Protein AF-A0A973J5L5-F1 (afdb_monomer_lite)

Sequence (311 aa):
MDRRLPLGAVHRGRGRCSFLVWAPDVAKVELKILSPRSRLVRLQRGAGGYHCGVLDGIEPDALYVFRLDGLIERPDPASRCQPRGPGGPSQIVDSRFAWTDRDWSGLSLVDYILHEGPDHAVPFDEIAARLDGIQSPGATVLSICLDSPLPPSSAGLHFAVPLQRGGAPGLKRLVDACHRQGLVVLLSIPLFELGIEGDPFVSFGPYFTGPDRHINIDGPHSDEVRRYFVESVLRWFREFHIDTLDIGNIDALTDLSPKPLLEEMSRAVRREAERIARPLHLVAHSDRNDPRLIRRWEDGGIGLDALWNHD

Foldseek 3Di:
DQVVDFAAWADPDQQKIKHKAAFQPFPWKWKFWPPPDTDIGTFDQDPLRMTIDIDGNHDWFTWIWIQTNVPDTAERLQAAAAPPDLRHTGTHDHLDDDFPLPVQQEDDPVQADEDEFDDLQAALVNSLVCVVVVPVVVGQEYEDEQWDPDPVTCFSNLNWRDVSNVTPVSLLSNCSSCSVVNHAYEYEYQLQRHGPPRNRPPNRDPQADDPVGHGQCADPSNPVNLVSSLSSLVCCCVRRVHQEYENEADASDDHPPPQGSLLVNLVSQVVVCVVVVHHHAYEYEYPPPDCLQCDDVVVVRSNHPYYDDPD

Secondary structure (DSSP, 8-state):
-GGGSPSEEEE-STT-EEEEEE-TT-S-EEEEEEESS-EEEEPEE-GGGEEEEEESS--TT-EEEEEETTTEEE--TT-S--TT-TTS-EE----------TT-----GGG--EEEPP-TTS-HHHHHTTHHHHHTTT--EEEEE---SSSSP-TT-TT---GGGTHHHHHHHHHHHHHHTTPEEEEE--TT---SSS-SGGGTS--EETTTTEE-SSSTTHHHHHHHHHHHHHHHHHHH--SEEEEEE-TT----SSS-HHHHHHHHHHHHHHHHTS--EEEEE-TT--GGGTS-GGGT----SEEE---

pLDDT: mean 90.64, std 10.84, range [41.41, 98.62]

Structure (mmCIF, N/CA/C/O backbone):
data_AF-A0A973J5L5-F1
#
_entry.id   AF-A0A973J5L5-F1
#
loop_
_atom_site.group_PDB
_atom_site.id
_atom_site.type_symbol
_atom_site.label_atom_id
_atom_site.label_alt_id
_atom_site.label_comp_id
_atom_site.label_asym_id
_atom_site.label_entity_id
_atom_site.label_seq_id
_atom_site.pdbx_PDB_ins_code
_atom_site.Cartn_x
_atom_site.Cartn_y
_atom_site.Cartn_z
_atom_site.occupancy
_atom_site.B_iso_or_equiv
_atom_site.auth_seq_id
_atom_site.auth_comp_id
_atom_site.auth_asym_id
_atom_site.auth_atom_id
_atom_site.pdbx_PDB_model_num
ATOM 1 N N . MET A 1 1 ? -5.806 -10.026 -20.565 1.00 46.22 1 MET A N 1
ATOM 2 C CA . MET A 1 1 ? -5.368 -11.072 -19.613 1.00 46.22 1 MET A CA 1
ATOM 3 C C . MET A 1 1 ? -4.484 -10.484 -18.513 1.00 46.22 1 MET A C 1
ATOM 5 O O . MET A 1 1 ? -4.670 -10.855 -17.365 1.00 46.22 1 MET A O 1
ATOM 9 N N . ASP A 1 2 ? -3.628 -9.508 -18.839 1.00 56.50 2 ASP A N 1
ATOM 10 C CA . ASP A 1 2 ? -2.587 -8.989 -17.940 1.00 56.50 2 ASP A CA 1
ATOM 11 C C . ASP A 1 2 ? -3.062 -8.103 -16.769 1.00 56.50 2 ASP A C 1
ATOM 13 O O . ASP A 1 2 ? -2.667 -8.306 -15.627 1.00 56.50 2 ASP A O 1
ATOM 17 N N . ARG A 1 3 ? -4.028 -7.200 -17.003 1.00 61.78 3 ARG A N 1
ATOM 18 C CA . ARG A 1 3 ? -4.611 -6.319 -15.961 1.00 61.78 3 ARG A CA 1
ATOM 19 C C . ARG A 1 3 ? -5.300 -7.044 -14.789 1.00 61.78 3 ARG A C 1
ATOM 21 O O . ARG A 1 3 ? -5.711 -6.393 -13.841 1.00 61.78 3 ARG A O 1
ATOM 28 N N . ARG A 1 4 ? -5.472 -8.371 -14.852 1.00 75.69 4 ARG A N 1
ATOM 29 C CA . ARG A 1 4 ? -6.025 -9.172 -13.742 1.00 75.69 4 ARG A CA 1
ATOM 30 C C . ARG A 1 4 ? -4.950 -9.678 -12.779 1.00 75.69 4 ARG A C 1
ATOM 32 O O . ARG A 1 4 ? -5.298 -10.201 -11.721 1.00 75.69 4 ARG A O 1
ATOM 39 N N . LEU A 1 5 ? -3.672 -9.591 -13.147 1.00 84.88 5 LEU A N 1
ATOM 40 C CA . LEU A 1 5 ? -2.586 -9.935 -12.243 1.00 84.88 5 LEU A CA 1
ATOM 41 C C . LEU A 1 5 ? -2.307 -8.750 -11.297 1.00 84.88 5 LEU A C 1
ATOM 43 O O . LEU A 1 5 ? -2.339 -7.603 -11.743 1.00 84.88 5 LEU A O 1
ATOM 47 N N . PRO A 1 6 ? -2.064 -9.019 -10.003 1.00 91.25 6 PRO A N 1
ATOM 48 C CA . PRO A 1 6 ? -1.596 -8.024 -9.049 1.00 91.25 6 PRO A CA 1
ATOM 49 C C . PRO A 1 6 ? -0.164 -7.620 -9.390 1.00 91.25 6 PRO A C 1
ATOM 51 O O . PRO A 1 6 ? 0.599 -8.444 -9.903 1.00 91.25 6 PRO A O 1
ATOM 54 N N . LEU A 1 7 ? 0.197 -6.379 -9.074 1.00 95.12 7 LEU A N 1
ATOM 55 C CA . LEU A 1 7 ? 1.559 -5.888 -9.260 1.00 95.12 7 LEU A CA 1
ATOM 56 C C . LEU A 1 7 ? 2.588 -6.688 -8.442 1.00 95.12 7 LEU A C 1
ATOM 58 O O . LEU A 1 7 ? 2.324 -7.178 -7.331 1.00 95.12 7 LEU A O 1
ATOM 62 N N . GLY A 1 8 ? 3.775 -6.803 -9.032 1.00 95.31 8 GLY A N 1
ATOM 63 C CA . GLY A 1 8 ? 4.920 -7.505 -8.482 1.00 95.31 8 GLY A CA 1
ATOM 64 C C . GLY A 1 8 ? 4.775 -9.022 -8.505 1.00 95.31 8 GLY A C 1
ATOM 65 O O . GLY A 1 8 ? 4.052 -9.593 -9.328 1.00 95.31 8 GLY A O 1
ATOM 66 N N . ALA A 1 9 ? 5.477 -9.693 -7.594 1.00 95.62 9 ALA A N 1
ATOM 67 C CA . ALA A 1 9 ? 5.385 -11.144 -7.428 1.00 95.62 9 ALA A CA 1
ATOM 68 C C . ALA A 1 9 ? 4.314 -11.569 -6.406 1.00 95.62 9 ALA A C 1
ATOM 70 O O . ALA A 1 9 ? 4.331 -11.127 -5.255 1.00 95.62 9 ALA A O 1
ATOM 71 N N . VAL A 1 10 ? 3.424 -12.491 -6.795 1.00 94.06 10 VAL A N 1
ATOM 72 C CA . VAL A 1 10 ? 2.411 -13.107 -5.917 1.00 94.06 10 VAL A CA 1
ATOM 73 C C . VAL A 1 10 ? 2.468 -14.623 -5.995 1.00 94.06 10 VAL A C 1
ATOM 75 O O . VAL A 1 10 ? 2.163 -15.220 -7.031 1.00 94.06 10 VAL A O 1
ATOM 78 N N . HIS A 1 11 ? 2.799 -15.252 -4.868 1.00 93.75 11 HIS A N 1
ATOM 79 C CA . HIS A 1 11 ? 2.700 -16.696 -4.699 1.00 93.75 11 HIS A CA 1
ATOM 80 C C . HIS A 1 11 ? 1.224 -17.130 -4.667 1.00 93.75 11 HIS A C 1
ATOM 82 O O . HIS A 1 11 ? 0.413 -16.612 -3.903 1.00 93.75 11 HIS A O 1
ATOM 88 N N . ARG A 1 12 ? 0.860 -18.078 -5.534 1.00 89.19 12 ARG A N 1
ATOM 89 C CA . ARG A 1 12 ? -0.502 -18.605 -5.730 1.00 89.19 12 ARG A CA 1
ATOM 90 C C . ARG A 1 12 ? -0.711 -19.968 -5.060 1.00 89.19 12 ARG A C 1
ATOM 92 O O . ARG A 1 12 ? -1.774 -20.564 -5.220 1.00 89.19 12 ARG A O 1
ATOM 99 N N . GLY A 1 13 ? 0.285 -20.457 -4.322 1.00 87.19 13 GLY A N 1
ATOM 100 C CA . GLY A 1 13 ? 0.299 -21.800 -3.752 1.00 87.19 13 GLY A CA 1
ATOM 101 C C . GLY A 1 13 ? 0.877 -22.844 -4.708 1.00 87.19 13 GLY A C 1
ATOM 102 O O . GLY A 1 13 ? 0.910 -22.652 -5.923 1.00 87.19 13 GLY A O 1
ATOM 103 N N . ARG A 1 14 ? 1.307 -23.979 -4.138 1.00 87.81 14 ARG A N 1
ATOM 104 C CA . ARG A 1 14 ? 1.854 -25.140 -4.870 1.00 87.81 14 ARG A CA 1
ATOM 105 C C . ARG A 1 14 ? 3.024 -24.769 -5.803 1.00 87.81 14 ARG A C 1
ATOM 107 O O . ARG A 1 14 ? 3.080 -25.253 -6.930 1.00 87.81 14 ARG A O 1
ATOM 114 N N . GLY A 1 15 ? 3.900 -23.863 -5.361 1.00 88.44 15 GLY A N 1
ATOM 115 C CA . GLY A 1 15 ? 5.067 -23.417 -6.124 1.00 88.44 15 GLY A CA 1
ATOM 116 C C . GLY A 1 15 ? 4.746 -22.587 -7.367 1.00 88.44 15 GLY A C 1
ATOM 117 O O . GLY A 1 15 ? 5.622 -22.379 -8.204 1.00 88.44 15 GLY A O 1
ATOM 118 N N . ARG A 1 16 ? 3.499 -22.133 -7.541 1.00 94.00 16 ARG A N 1
ATOM 119 C CA . ARG A 1 16 ? 3.104 -21.263 -8.652 1.00 94.00 16 ARG A CA 1
ATOM 120 C C . ARG A 1 16 ? 3.182 -19.805 -8.222 1.00 94.00 16 ARG A C 1
ATOM 122 O O . ARG A 1 16 ? 2.567 -19.420 -7.231 1.00 94.00 16 ARG A O 1
ATOM 129 N N . CYS A 1 17 ? 3.866 -18.969 -8.994 1.00 95.50 17 CYS A N 1
ATOM 130 C CA . CYS A 1 17 ? 3.987 -17.537 -8.732 1.00 95.50 17 CYS A CA 1
ATOM 131 C C . CYS A 1 17 ? 3.665 -16.724 -9.991 1.00 95.50 17 CYS A C 1
ATOM 133 O O . CYS A 1 17 ? 4.116 -17.062 -11.087 1.00 95.50 17 CYS A O 1
ATOM 135 N N . SER A 1 18 ? 2.855 -15.675 -9.842 1.00 95.69 18 SER A N 1
ATOM 136 C CA . SER A 1 18 ? 2.589 -14.703 -10.907 1.00 95.69 18 SER A CA 1
ATOM 137 C C . SER A 1 18 ? 3.450 -13.465 -10.723 1.00 95.69 18 SER A C 1
ATOM 139 O O . SER A 1 18 ? 3.543 -12.968 -9.605 1.00 95.69 18 SER A O 1
ATOM 141 N N . PHE A 1 19 ? 3.986 -12.952 -11.822 1.00 96.69 19 PHE A N 1
ATOM 142 C CA . PHE A 1 19 ? 4.799 -11.747 -11.887 1.00 96.69 19 PHE A CA 1
ATOM 143 C C . PHE A 1 19 ? 4.141 -10.753 -12.833 1.00 96.69 19 PHE A C 1
ATOM 145 O O . PHE A 1 19 ? 3.738 -11.139 -13.936 1.00 96.69 19 PHE A O 1
ATOM 152 N N . LEU A 1 20 ? 4.060 -9.495 -12.413 1.00 96.94 20 LEU A N 1
ATOM 153 C CA . LEU A 1 20 ? 3.615 -8.384 -13.244 1.00 96.94 20 LEU A CA 1
ATOM 154 C C . LEU A 1 20 ? 4.457 -7.149 -12.935 1.00 96.94 20 LEU A C 1
ATOM 156 O O . LEU A 1 20 ? 4.459 -6.674 -11.802 1.00 96.94 20 LEU A O 1
ATOM 160 N N . VAL A 1 21 ? 5.122 -6.599 -13.945 1.00 97.00 21 VAL A N 1
ATOM 161 C CA . VAL A 1 21 ? 5.893 -5.361 -13.806 1.00 97.00 21 VAL A CA 1
ATOM 162 C C . VAL A 1 21 ? 5.609 -4.426 -14.969 1.00 97.00 21 VAL A C 1
ATOM 164 O O . VAL A 1 21 ? 5.515 -4.856 -16.120 1.00 97.00 21 VAL A O 1
ATOM 167 N N . TRP A 1 22 ? 5.418 -3.147 -14.664 1.00 96.81 22 TRP A N 1
ATOM 168 C CA . TRP A 1 22 ? 5.227 -2.122 -15.679 1.00 96.81 22 TRP A CA 1
ATOM 169 C C . TRP A 1 22 ? 6.583 -1.611 -16.146 1.00 96.81 22 TRP A C 1
ATOM 171 O O . TRP A 1 22 ? 7.351 -1.120 -15.324 1.00 96.81 22 TRP A O 1
ATOM 181 N N . ALA A 1 23 ? 6.883 -1.758 -17.435 1.00 96.50 23 ALA A N 1
ATOM 182 C CA . ALA A 1 23 ? 8.124 -1.277 -18.025 1.00 96.50 23 ALA A CA 1
ATOM 183 C C . ALA A 1 23 ? 7.908 -0.908 -19.507 1.00 96.50 23 ALA A C 1
ATOM 185 O O . ALA A 1 23 ? 8.257 -1.696 -20.397 1.00 96.50 23 ALA A O 1
ATOM 186 N N . PRO A 1 24 ? 7.245 0.231 -19.792 1.00 96.12 24 PRO A N 1
ATOM 187 C CA . PRO A 1 24 ? 6.686 0.521 -21.114 1.00 96.12 24 PRO A CA 1
ATOM 188 C C . PRO A 1 24 ? 7.747 0.654 -22.207 1.00 96.12 24 PRO A C 1
ATOM 190 O O . PRO A 1 24 ? 7.554 0.120 -23.308 1.00 96.12 24 PRO A O 1
ATOM 193 N N . ASP A 1 25 ? 8.868 1.289 -21.864 1.00 94.44 25 ASP A N 1
ATOM 194 C CA . ASP A 1 25 ? 9.973 1.599 -22.776 1.00 94.44 25 ASP A CA 1
ATOM 195 C C . ASP A 1 25 ? 11.010 0.470 -22.865 1.00 94.44 25 ASP A C 1
ATOM 197 O O . ASP A 1 25 ? 11.864 0.470 -23.748 1.00 94.44 25 ASP A O 1
ATOM 201 N N . VAL A 1 26 ? 10.906 -0.534 -21.988 1.00 95.56 26 VAL A N 1
ATOM 202 C CA . VAL A 1 26 ? 11.792 -1.701 -21.975 1.00 95.56 26 VAL A CA 1
ATOM 203 C C . VAL A 1 26 ? 11.293 -2.728 -22.989 1.00 95.56 26 VAL A C 1
ATOM 205 O O . VAL A 1 26 ? 10.164 -3.231 -22.906 1.00 95.56 26 VAL A O 1
ATOM 208 N N . ALA A 1 27 ? 12.146 -3.089 -23.947 1.00 94.75 27 ALA A N 1
ATOM 209 C CA . ALA A 1 27 ? 11.787 -4.032 -25.003 1.00 94.75 27 ALA A CA 1
ATOM 210 C C . ALA A 1 27 ? 11.697 -5.474 -24.479 1.00 94.75 27 ALA A C 1
ATOM 212 O O . ALA A 1 27 ? 10.859 -6.267 -24.932 1.00 94.75 27 ALA A O 1
ATOM 213 N N . LYS A 1 28 ? 12.551 -5.828 -23.515 1.00 96.56 28 LYS A N 1
ATOM 214 C CA . LYS A 1 28 ? 12.639 -7.163 -22.927 1.00 96.56 28 LYS A CA 1
ATOM 215 C C . LYS A 1 28 ? 12.847 -7.094 -21.416 1.00 96.56 28 LYS A C 1
ATOM 217 O O . LYS A 1 28 ? 13.897 -6.660 -20.954 1.00 96.56 28 LYS A O 1
ATOM 222 N N . VAL A 1 29 ? 11.906 -7.657 -20.661 1.00 98.19 29 VAL A N 1
ATOM 223 C CA . VAL A 1 29 ? 12.084 -7.930 -19.230 1.00 98.19 29 VAL A CA 1
ATOM 224 C C . VAL A 1 29 ? 12.330 -9.419 -19.008 1.00 98.19 29 VAL A C 1
ATOM 226 O O . VAL A 1 29 ? 11.578 -10.279 -19.475 1.00 98.19 29 VAL A O 1
ATOM 229 N N . GLU A 1 30 ? 13.395 -9.734 -18.282 1.00 98.25 30 GLU A N 1
ATOM 230 C CA . GLU A 1 30 ? 13.712 -11.079 -17.813 1.00 98.25 30 GLU A CA 1
ATOM 231 C C . GLU A 1 30 ? 13.609 -11.123 -16.286 1.00 98.25 30 GLU A C 1
ATOM 233 O O . GLU A 1 30 ? 14.098 -10.243 -15.587 1.00 98.25 30 GLU A O 1
ATOM 238 N N . LEU A 1 31 ? 12.988 -12.163 -15.749 1.00 97.81 31 LEU A N 1
ATOM 239 C CA . LEU A 1 31 ? 13.001 -12.484 -14.333 1.00 97.81 31 LEU A CA 1
ATOM 240 C C . LEU A 1 31 ? 14.228 -13.347 -14.033 1.00 97.81 31 LEU A C 1
ATOM 242 O O . LEU A 1 31 ? 14.337 -14.468 -14.540 1.00 97.81 31 LEU A O 1
ATOM 246 N N . LYS A 1 32 ? 15.136 -12.845 -13.197 1.00 97.81 32 LYS A N 1
ATOM 247 C CA . LYS A 1 32 ? 16.311 -13.580 -12.726 1.00 97.81 32 LYS A CA 1
ATOM 248 C C . LYS A 1 32 ? 16.072 -14.044 -11.295 1.00 97.81 32 LYS A C 1
ATOM 250 O O . LYS A 1 32 ? 16.209 -13.267 -10.355 1.00 97.81 32 LYS A O 1
ATOM 255 N N . ILE A 1 33 ? 15.741 -15.319 -11.135 1.00 97.50 33 ILE A N 1
ATOM 256 C CA . ILE A 1 33 ? 15.745 -15.998 -9.839 1.00 97.50 33 ILE A CA 1
ATOM 257 C C . ILE A 1 33 ? 17.204 -16.240 -9.444 1.00 97.50 33 ILE A C 1
ATOM 259 O O . ILE A 1 33 ? 17.986 -16.779 -10.232 1.00 97.50 33 ILE A O 1
ATOM 263 N N . LEU A 1 34 ? 17.575 -15.820 -8.240 1.00 96.56 34 LEU A N 1
ATOM 264 C CA . LEU A 1 34 ? 18.921 -15.922 -7.676 1.00 96.56 34 LEU A CA 1
ATOM 265 C C . LEU A 1 34 ? 19.053 -17.142 -6.760 1.00 96.56 34 LEU A C 1
ATOM 267 O O . LEU A 1 34 ? 20.070 -17.830 -6.793 1.00 96.56 34 LEU A O 1
ATOM 271 N N . SER A 1 35 ? 18.018 -17.426 -5.969 1.00 94.19 35 SER A N 1
ATOM 272 C CA . SER A 1 35 ? 17.953 -18.550 -5.030 1.00 94.19 35 SER A CA 1
ATOM 273 C C . SER A 1 35 ? 16.547 -19.171 -5.031 1.00 94.19 35 SER A C 1
ATOM 275 O O . SER A 1 35 ? 15.588 -18.482 -5.376 1.00 94.19 35 SER A O 1
ATOM 277 N N . PRO A 1 36 ? 16.392 -20.459 -4.664 1.00 88.25 36 PRO A N 1
ATOM 278 C CA . PRO A 1 36 ? 17.443 -21.423 -4.308 1.00 88.25 36 PRO A CA 1
ATOM 279 C C . PRO A 1 36 ? 18.201 -21.988 -5.521 1.00 88.25 36 PRO A C 1
ATOM 281 O O . PRO A 1 36 ? 19.273 -22.564 -5.366 1.00 88.25 36 PRO A O 1
ATOM 284 N N . ARG A 1 37 ? 17.665 -21.825 -6.736 1.00 89.50 37 ARG A N 1
ATOM 285 C CA . ARG A 1 37 ? 18.321 -22.216 -7.990 1.00 89.50 37 ARG A CA 1
ATOM 286 C C . ARG A 1 37 ? 18.278 -21.054 -8.961 1.00 89.50 37 ARG A C 1
ATOM 288 O O . ARG A 1 37 ? 17.208 -20.490 -9.185 1.00 89.50 37 ARG A O 1
ATOM 295 N N . SER A 1 38 ? 19.424 -20.728 -9.552 1.00 93.75 38 SER A N 1
ATOM 296 C CA . SER A 1 38 ? 19.465 -19.659 -10.538 1.00 93.75 38 SER A CA 1
ATOM 297 C C . SER A 1 38 ? 18.647 -20.040 -11.768 1.00 93.75 38 SER A C 1
ATOM 299 O O . SER A 1 38 ? 18.801 -21.131 -12.322 1.00 93.75 38 SER A O 1
ATOM 301 N N . ARG A 1 39 ? 17.749 -19.146 -12.176 1.00 95.00 39 ARG A N 1
ATOM 302 C CA . ARG A 1 39 ? 16.890 -19.327 -13.345 1.00 95.00 39 ARG A CA 1
ATOM 303 C C . ARG A 1 39 ? 16.627 -17.969 -13.967 1.00 95.00 39 ARG A C 1
ATOM 305 O O . ARG A 1 39 ? 16.220 -17.046 -13.271 1.00 95.00 39 ARG A O 1
ATOM 312 N N . LEU A 1 40 ? 16.820 -17.864 -15.274 1.00 96.88 40 LEU A N 1
ATOM 313 C CA . LEU A 1 40 ? 16.466 -16.675 -16.040 1.00 96.88 40 LEU A CA 1
ATOM 314 C C . LEU A 1 40 ? 15.263 -17.004 -16.919 1.00 96.88 40 LEU A C 1
ATOM 316 O O . LEU A 1 40 ? 15.295 -17.979 -17.671 1.00 96.88 40 LEU A O 1
ATOM 320 N N . VAL A 1 41 ? 14.194 -16.221 -16.809 1.00 96.94 41 VAL A N 1
ATOM 321 C CA . VAL A 1 41 ? 12.970 -16.426 -17.588 1.00 96.94 41 VAL A CA 1
ATOM 322 C C . VAL A 1 41 ? 12.549 -15.122 -18.232 1.00 96.94 41 VAL A C 1
ATOM 324 O O . VAL A 1 41 ? 12.360 -14.125 -17.549 1.00 96.94 41 VAL A O 1
ATOM 327 N N . ARG A 1 42 ? 12.360 -15.121 -19.549 1.00 97.75 42 ARG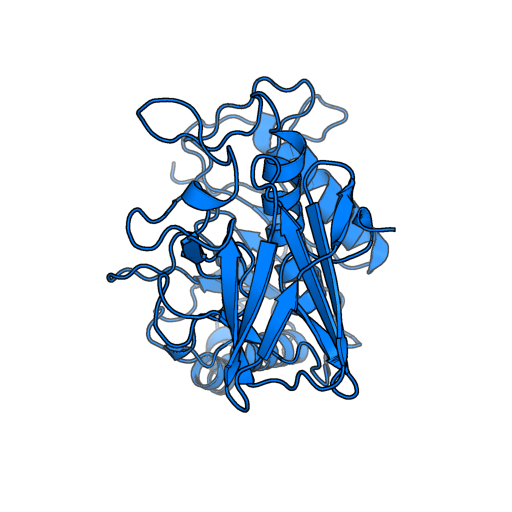 A N 1
ATOM 328 C CA . ARG A 1 42 ? 11.800 -13.964 -20.245 1.00 97.75 42 ARG A CA 1
ATOM 329 C C . ARG A 1 42 ? 10.308 -13.842 -19.934 1.00 97.75 42 ARG A C 1
ATOM 331 O O . ARG A 1 42 ? 9.573 -14.812 -20.103 1.00 97.75 42 ARG A O 1
ATOM 338 N N . LEU A 1 43 ? 9.876 -12.657 -19.516 1.00 97.69 43 LEU A N 1
ATOM 339 C CA . LEU A 1 43 ? 8.462 -12.349 -19.339 1.00 97.69 43 LEU A CA 1
ATOM 340 C C . LEU A 1 43 ? 7.811 -12.025 -20.687 1.00 97.69 43 LEU A C 1
ATOM 342 O O . LEU A 1 43 ? 8.459 -11.553 -21.627 1.00 97.69 43 LEU A O 1
ATOM 346 N N . GLN A 1 44 ? 6.515 -12.293 -20.784 1.00 97.00 44 GLN A N 1
ATOM 347 C CA . GLN A 1 44 ? 5.714 -11.921 -21.936 1.00 97.00 44 GLN A CA 1
ATOM 348 C C . GLN A 1 44 ? 5.352 -10.440 -21.837 1.00 97.00 44 GLN A C 1
ATOM 350 O O . GLN A 1 44 ? 4.781 -10.008 -20.840 1.00 97.00 44 GLN A O 1
ATOM 355 N N . ARG A 1 45 ? 5.632 -9.668 -22.890 1.00 95.69 45 ARG A N 1
ATOM 356 C CA . ARG A 1 45 ? 5.137 -8.293 -23.000 1.00 95.69 45 ARG A CA 1
ATOM 357 C C . ARG A 1 45 ? 3.625 -8.322 -23.228 1.00 95.69 45 ARG A C 1
ATOM 359 O O . ARG A 1 45 ? 3.153 -8.944 -24.181 1.00 95.69 45 ARG A O 1
ATOM 366 N N . GLY A 1 46 ? 2.883 -7.684 -22.340 1.00 89.94 46 GLY A N 1
ATOM 367 C CA . GLY A 1 46 ? 1.441 -7.522 -22.407 1.00 89.94 46 GLY A CA 1
ATOM 368 C C . GLY A 1 46 ? 1.015 -6.136 -22.881 1.00 89.94 46 GLY A C 1
ATOM 369 O O . GLY A 1 46 ? 1.765 -5.398 -23.521 1.00 89.94 46 GLY A O 1
ATOM 370 N N . ALA A 1 47 ? -0.240 -5.796 -22.594 1.00 89.06 47 ALA A N 1
ATOM 371 C CA . ALA A 1 47 ? -0.827 -4.512 -22.966 1.00 89.06 47 ALA A CA 1
ATOM 372 C C . ALA A 1 47 ? -0.319 -3.377 -22.060 1.00 89.06 47 ALA A C 1
ATOM 374 O O . ALA A 1 47 ? 0.045 -3.615 -20.911 1.00 89.06 47 ALA A O 1
ATOM 375 N N . GLY A 1 48 ? -0.326 -2.139 -22.564 1.00 89.81 48 GLY A N 1
ATOM 376 C CA . GLY A 1 48 ? -0.029 -0.946 -21.757 1.00 89.81 48 GLY A CA 1
ATOM 377 C C . GLY A 1 48 ? 1.409 -0.852 -21.230 1.00 89.81 48 GLY A C 1
ATOM 378 O O . GLY A 1 48 ? 1.663 -0.091 -20.306 1.00 89.81 48 GLY A O 1
ATOM 379 N N . GLY A 1 49 ? 2.347 -1.628 -21.786 1.00 94.25 49 GLY A N 1
ATOM 380 C CA . GLY A 1 49 ? 3.745 -1.625 -21.342 1.00 94.25 49 GLY A CA 1
ATOM 381 C C . GLY A 1 49 ? 4.059 -2.580 -20.188 1.00 94.25 49 GLY A C 1
ATOM 382 O O . GLY A 1 49 ? 5.166 -2.551 -19.656 1.00 94.25 49 GLY A O 1
ATOM 383 N N . TYR A 1 50 ? 3.116 -3.439 -19.800 1.00 97.00 50 TYR A N 1
ATOM 384 C CA . TYR A 1 50 ? 3.371 -4.478 -18.807 1.00 97.00 50 TYR A CA 1
ATOM 385 C C . TYR A 1 50 ? 4.176 -5.647 -19.368 1.00 97.00 50 TYR A C 1
ATOM 387 O O . TYR A 1 50 ? 4.089 -5.982 -20.549 1.00 97.00 50 TYR A O 1
ATOM 395 N N . HIS A 1 51 ? 4.925 -6.300 -18.485 1.00 97.62 51 HIS A N 1
ATOM 396 C CA . HIS A 1 51 ? 5.559 -7.589 -18.718 1.00 97.62 51 HIS A CA 1
ATOM 397 C C . HIS A 1 51 ? 5.131 -8.553 -17.617 1.00 97.62 51 HIS A C 1
ATOM 399 O O . HIS A 1 51 ? 5.177 -8.213 -16.432 1.00 97.62 51 HIS A O 1
ATOM 405 N N . CYS A 1 52 ? 4.716 -9.757 -17.999 1.00 96.88 52 CYS A N 1
ATOM 406 C CA . CYS A 1 52 ? 4.133 -10.717 -17.074 1.00 96.88 52 CYS A CA 1
ATOM 407 C C . CYS A 1 52 ? 4.564 -12.159 -17.315 1.00 96.88 52 CYS A C 1
ATOM 409 O O . CYS A 1 52 ? 5.075 -12.539 -18.371 1.00 96.88 52 CYS A O 1
ATOM 411 N N . GLY A 1 53 ? 4.334 -12.991 -16.307 1.00 95.06 53 GLY A N 1
ATOM 412 C CA . GLY A 1 53 ? 4.536 -14.426 -16.406 1.00 95.06 53 GLY A CA 1
ATOM 413 C C . GLY A 1 53 ? 3.962 -15.154 -15.204 1.00 95.06 53 GLY A C 1
ATOM 414 O O . GLY A 1 53 ? 3.918 -14.622 -14.098 1.00 95.06 53 GLY A O 1
ATOM 415 N N . VAL A 1 54 ? 3.532 -16.393 -15.420 1.00 95.50 54 VAL A N 1
ATOM 416 C CA . VAL A 1 54 ? 3.190 -17.323 -14.342 1.00 95.50 54 VAL A CA 1
ATOM 417 C C . VAL A 1 54 ? 4.174 -18.474 -14.414 1.00 95.50 54 VAL A C 1
ATOM 419 O O . VAL A 1 54 ? 4.288 -19.124 -15.451 1.00 95.50 54 VAL A O 1
ATOM 422 N N . LEU A 1 55 ? 4.907 -18.694 -13.329 1.00 94.50 55 LEU A N 1
ATOM 423 C CA . LEU A 1 55 ? 5.965 -19.692 -13.256 1.00 94.50 55 LEU A CA 1
ATOM 424 C C . LEU A 1 55 ? 5.653 -20.707 -12.171 1.00 94.50 55 LEU A C 1
ATOM 426 O O . LEU A 1 55 ? 5.230 -20.341 -11.077 1.00 94.50 55 LEU A O 1
ATOM 430 N N . ASP A 1 56 ? 5.915 -21.970 -12.481 1.00 94.69 56 ASP A N 1
ATOM 431 C CA . ASP A 1 56 ? 5.901 -23.061 -11.516 1.00 94.69 56 ASP A CA 1
ATOM 432 C C . ASP A 1 56 ? 7.317 -23.299 -10.948 1.00 94.69 56 ASP A C 1
ATOM 434 O O . ASP A 1 56 ? 8.330 -22.945 -11.575 1.00 94.69 56 ASP A O 1
ATOM 438 N N . GLY A 1 57 ? 7.376 -23.917 -9.766 1.00 92.56 57 GLY A N 1
ATOM 439 C CA . GLY A 1 57 ? 8.606 -24.200 -9.022 1.00 92.56 57 GLY A CA 1
ATOM 440 C C . GLY A 1 57 ? 9.228 -22.977 -8.340 1.00 92.56 57 GLY A C 1
ATOM 441 O O . GLY A 1 57 ? 10.435 -22.970 -8.104 1.00 92.56 57 GLY A O 1
ATOM 442 N N . ILE A 1 58 ? 8.435 -21.935 -8.080 1.00 94.44 58 ILE A N 1
ATOM 443 C CA . ILE A 1 58 ? 8.837 -20.740 -7.336 1.00 94.44 58 ILE A CA 1
ATOM 444 C C . ILE A 1 58 ? 8.200 -20.797 -5.950 1.00 94.44 58 ILE A C 1
ATOM 446 O O . ILE A 1 58 ? 7.007 -20.532 -5.791 1.00 94.44 58 ILE A O 1
ATOM 450 N N . GLU A 1 59 ? 9.013 -21.142 -4.961 1.00 94.06 59 GLU A N 1
ATOM 451 C CA . GLU A 1 59 ? 8.604 -21.209 -3.560 1.00 94.06 59 GLU A CA 1
ATOM 452 C C . GLU A 1 59 ? 8.824 -19.866 -2.844 1.00 94.06 59 GLU A C 1
ATOM 454 O O . GLU A 1 59 ? 9.625 -19.041 -3.308 1.00 94.06 59 GLU A O 1
ATOM 459 N N . PRO A 1 60 ? 8.140 -19.634 -1.707 1.00 94.25 60 PRO A N 1
ATOM 460 C CA . PRO A 1 60 ? 8.516 -18.585 -0.766 1.00 94.25 60 PRO A CA 1
ATOM 461 C C . PRO A 1 60 ? 10.018 -18.615 -0.446 1.00 94.25 60 PRO A C 1
ATOM 463 O O . PRO A 1 60 ? 10.670 -19.652 -0.557 1.00 94.25 60 PRO A O 1
ATOM 466 N N . ASP A 1 61 ? 10.570 -17.458 -0.091 1.00 94.50 61 ASP A N 1
ATOM 467 C CA . ASP A 1 61 ? 12.000 -17.219 0.164 1.00 94.50 61 ASP A CA 1
ATOM 468 C C . ASP A 1 61 ? 12.926 -17.229 -1.058 1.00 94.50 61 ASP A C 1
ATOM 470 O O . ASP A 1 61 ? 14.103 -16.868 -0.949 1.00 94.50 61 ASP A O 1
ATOM 474 N N . ALA A 1 62 ? 12.411 -17.549 -2.248 1.00 96.75 62 ALA A N 1
ATOM 475 C CA . ALA A 1 62 ? 13.159 -17.344 -3.480 1.00 96.75 62 ALA A CA 1
ATOM 476 C C . ALA A 1 62 ? 13.494 -15.854 -3.670 1.00 96.75 62 ALA A C 1
ATOM 478 O O . ALA A 1 62 ? 12.621 -14.987 -3.574 1.00 96.75 62 ALA A O 1
ATOM 479 N N . LEU A 1 63 ? 14.762 -15.560 -3.961 1.00 97.81 63 LEU A N 1
ATOM 480 C CA . LEU A 1 63 ? 15.228 -14.207 -4.262 1.00 97.81 63 LEU A CA 1
ATOM 481 C C . LEU A 1 63 ? 15.223 -13.973 -5.765 1.00 97.81 63 LEU A C 1
ATOM 483 O O . LEU A 1 63 ? 15.626 -14.853 -6.530 1.00 97.81 63 LEU A O 1
ATOM 487 N N . TYR A 1 64 ? 14.831 -12.779 -6.194 1.00 98.00 64 TYR A N 1
ATOM 488 C CA . TYR A 1 64 ? 14.802 -12.420 -7.602 1.00 98.00 64 TYR A CA 1
ATOM 489 C C . TYR A 1 64 ? 15.069 -10.936 -7.855 1.00 98.00 64 TYR A C 1
ATOM 491 O O . TYR A 1 64 ? 14.936 -10.088 -6.975 1.00 98.00 64 TYR A O 1
ATOM 499 N N . VAL A 1 65 ? 15.439 -10.646 -9.098 1.00 97.25 65 VAL A N 1
ATOM 500 C CA . VAL A 1 65 ? 15.506 -9.298 -9.672 1.00 97.25 65 VAL A CA 1
ATOM 501 C C . VAL A 1 65 ? 14.899 -9.317 -11.072 1.00 97.25 65 VAL A C 1
ATOM 503 O O . VAL A 1 65 ? 14.887 -10.359 -11.740 1.00 97.25 65 VAL A O 1
ATOM 506 N N . PHE A 1 66 ? 14.418 -8.168 -11.538 1.00 97.56 66 PHE A N 1
ATOM 507 C CA . PHE A 1 66 ? 14.131 -7.968 -12.953 1.00 97.56 66 PHE A CA 1
ATOM 508 C C . PHE A 1 66 ? 15.394 -7.511 -13.671 1.00 97.56 66 PHE A C 1
ATOM 510 O O . PHE A 1 66 ? 16.134 -6.664 -13.177 1.00 97.56 66 PHE A O 1
ATOM 517 N N . ARG A 1 67 ? 15.626 -8.068 -14.856 1.00 97.25 67 ARG A N 1
ATOM 518 C CA . ARG A 1 67 ? 16.692 -7.682 -15.771 1.00 97.25 67 ARG A CA 1
ATOM 519 C C . ARG A 1 67 ? 16.074 -7.041 -17.008 1.00 97.25 67 ARG A C 1
ATOM 521 O O . ARG A 1 67 ? 15.356 -7.697 -17.763 1.00 97.25 67 ARG A O 1
ATOM 528 N N . LEU A 1 68 ? 16.358 -5.760 -17.199 1.00 96.88 68 LEU A N 1
ATOM 529 C CA . LEU A 1 68 ? 15.797 -4.903 -18.239 1.00 96.88 68 LEU A CA 1
ATOM 530 C C . LEU A 1 68 ? 16.770 -4.838 -19.416 1.00 96.88 68 LEU A C 1
ATOM 532 O O . LEU A 1 68 ? 17.956 -4.551 -19.234 1.00 96.88 68 LEU A O 1
ATOM 536 N N . ASP A 1 69 ? 16.288 -5.216 -20.599 1.00 96.50 69 ASP A N 1
ATOM 537 C CA . ASP A 1 69 ? 17.023 -5.298 -21.869 1.00 96.50 69 ASP A CA 1
ATOM 538 C C . ASP A 1 69 ? 18.349 -6.074 -21.808 1.00 96.50 69 ASP A C 1
ATOM 540 O O . ASP A 1 69 ? 19.217 -5.962 -22.668 1.00 96.50 69 ASP A O 1
ATOM 544 N N . GLY A 1 70 ? 18.498 -6.943 -20.806 1.00 94.38 70 GLY A N 1
ATOM 545 C CA . GLY A 1 70 ? 19.729 -7.690 -20.566 1.00 94.38 70 GLY A CA 1
ATOM 546 C C . GLY A 1 70 ? 20.862 -6.870 -19.931 1.00 94.38 70 GLY A C 1
ATOM 547 O O . GLY A 1 70 ? 21.951 -7.411 -19.743 1.00 94.38 70 GLY A O 1
ATOM 548 N N . LEU A 1 71 ? 20.631 -5.607 -19.578 1.00 92.75 71 LEU A N 1
ATOM 549 C CA . LEU A 1 71 ? 21.679 -4.680 -19.142 1.00 92.75 71 LEU A CA 1
ATOM 550 C C . LEU A 1 71 ? 21.554 -4.306 -17.667 1.00 92.75 71 LEU A C 1
ATOM 552 O O . LEU A 1 71 ? 22.549 -4.294 -16.948 1.00 92.75 71 LEU A O 1
ATOM 556 N N . ILE A 1 72 ? 20.335 -4.017 -17.215 1.00 93.38 72 ILE A N 1
ATOM 557 C CA . ILE A 1 72 ? 20.094 -3.397 -15.911 1.00 93.38 72 ILE A CA 1
ATOM 558 C C . ILE A 1 72 ? 19.343 -4.382 -15.018 1.00 93.38 72 ILE A C 1
ATOM 560 O O . ILE A 1 72 ? 18.254 -4.818 -15.374 1.00 93.38 72 ILE A O 1
ATOM 564 N N . GLU A 1 73 ? 19.906 -4.724 -13.857 1.00 94.56 73 GLU A N 1
ATOM 565 C CA . GLU A 1 73 ? 19.221 -5.514 -12.825 1.00 94.56 73 GLU A CA 1
ATOM 566 C C . GLU A 1 73 ? 18.667 -4.593 -11.734 1.00 94.56 73 GLU A C 1
ATOM 568 O O . GLU A 1 73 ? 19.380 -3.724 -11.222 1.00 94.56 73 GLU A O 1
ATOM 573 N N . ARG A 1 74 ? 17.387 -4.766 -11.393 1.00 93.56 74 ARG A N 1
ATOM 574 C CA . ARG A 1 74 ? 16.691 -3.986 -10.362 1.00 93.56 74 ARG A CA 1
ATOM 575 C C . ARG A 1 74 ? 15.762 -4.859 -9.522 1.00 93.56 74 ARG A C 1
ATOM 577 O O . ARG A 1 74 ? 15.227 -5.845 -10.044 1.00 93.56 74 ARG A O 1
ATOM 584 N N . PRO A 1 75 ? 15.541 -4.495 -8.248 1.00 93.81 75 PRO A N 1
ATOM 585 C CA . PRO A 1 75 ? 14.451 -5.070 -7.481 1.00 93.81 75 PRO A CA 1
ATOM 586 C C . PRO A 1 75 ? 13.095 -4.814 -8.138 1.00 93.81 75 PRO A C 1
ATOM 588 O O . PRO A 1 75 ? 12.940 -3.917 -8.965 1.00 93.81 75 PRO A O 1
ATOM 591 N N . ASP A 1 76 ? 12.106 -5.602 -7.733 1.00 94.75 76 ASP A N 1
ATOM 592 C CA . ASP A 1 76 ? 10.711 -5.341 -8.058 1.00 94.75 76 ASP A CA 1
ATOM 593 C C . ASP A 1 76 ? 10.262 -4.010 -7.429 1.00 94.75 76 ASP A C 1
ATOM 595 O O . ASP A 1 76 ? 10.363 -3.866 -6.205 1.00 94.75 76 ASP A O 1
ATOM 599 N N . PRO A 1 77 ? 9.744 -3.047 -8.217 1.00 92.50 77 PRO A N 1
ATOM 600 C CA . PRO A 1 77 ? 9.164 -1.828 -7.663 1.00 92.50 77 PRO A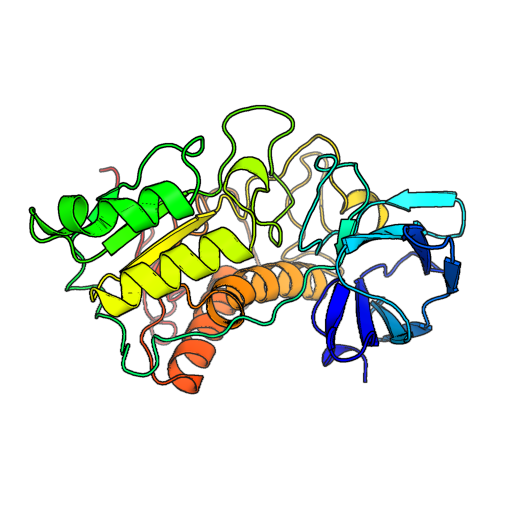 CA 1
ATOM 601 C C . PRO A 1 77 ? 7.980 -2.122 -6.735 1.00 92.50 77 PRO A C 1
ATOM 603 O O . PRO A 1 77 ? 7.796 -1.424 -5.749 1.00 92.50 77 PRO A O 1
ATOM 606 N N . ALA A 1 78 ? 7.227 -3.198 -6.980 1.00 93.94 78 ALA A N 1
ATOM 607 C CA . ALA A 1 78 ? 6.137 -3.666 -6.125 1.00 93.94 78 ALA A CA 1
ATOM 608 C C . ALA A 1 78 ? 6.576 -4.807 -5.180 1.00 93.94 78 ALA A C 1
ATOM 610 O O . ALA A 1 78 ? 5.787 -5.700 -4.842 1.00 93.94 78 ALA A O 1
ATOM 611 N N . SER A 1 79 ? 7.846 -4.803 -4.753 1.00 93.38 79 SER A N 1
ATOM 612 C CA . SER A 1 79 ? 8.400 -5.851 -3.894 1.00 93.38 79 SER A CA 1
ATOM 613 C C . SER A 1 79 ? 7.660 -5.965 -2.561 1.00 93.38 79 SER A C 1
ATOM 615 O O . SER A 1 79 ? 7.536 -5.006 -1.801 1.00 93.38 79 SER A O 1
ATOM 617 N N . ARG A 1 80 ? 7.244 -7.191 -2.225 1.00 92.06 80 ARG A N 1
ATOM 618 C CA . ARG A 1 80 ? 6.609 -7.518 -0.938 1.00 92.06 80 ARG A CA 1
ATOM 619 C C . ARG A 1 80 ? 7.608 -7.673 0.209 1.00 92.06 80 ARG A C 1
ATOM 621 O O . ARG A 1 80 ? 7.197 -7.674 1.368 1.00 92.06 80 ARG A O 1
ATOM 628 N N . CYS A 1 81 ? 8.894 -7.847 -0.100 1.00 91.88 81 CYS A N 1
ATOM 629 C CA . CYS A 1 81 ? 9.954 -8.013 0.889 1.00 91.88 81 CYS A CA 1
ATOM 630 C C . CYS A 1 81 ? 11.339 -7.747 0.282 1.00 91.88 81 CYS A C 1
ATOM 632 O O . CYS A 1 81 ? 11.663 -8.246 -0.798 1.00 91.88 81 CYS A O 1
ATOM 634 N N . GLN A 1 82 ? 12.155 -6.981 1.009 1.00 90.38 82 GLN A N 1
ATOM 635 C CA . GLN A 1 82 ? 13.523 -6.616 0.639 1.00 90.38 82 GLN A CA 1
ATOM 636 C C . GLN A 1 82 ? 14.517 -7.041 1.728 1.00 90.38 82 GLN A C 1
ATOM 638 O O . GLN A 1 82 ? 14.915 -6.224 2.561 1.00 90.38 82 GLN A O 1
ATOM 643 N N . PRO A 1 83 ? 14.940 -8.317 1.758 1.00 90.56 83 PRO A N 1
ATOM 644 C CA . PRO A 1 83 ? 15.779 -8.837 2.837 1.00 90.56 83 PRO A CA 1
ATOM 645 C C . PRO A 1 83 ? 17.194 -8.264 2.877 1.00 90.56 83 PRO A C 1
ATOM 647 O O . PRO A 1 83 ? 17.895 -8.430 3.870 1.00 90.56 83 PRO A O 1
ATOM 650 N N . ARG A 1 84 ? 17.641 -7.621 1.795 1.00 89.81 84 ARG A N 1
ATOM 651 C CA . ARG A 1 84 ? 18.991 -7.054 1.672 1.00 89.81 84 ARG A CA 1
ATOM 652 C C . ARG A 1 84 ? 18.956 -5.547 1.402 1.00 89.81 84 ARG A C 1
ATOM 654 O O . ARG A 1 84 ? 19.821 -5.032 0.702 1.00 89.81 84 ARG A O 1
ATOM 661 N N . GLY A 1 85 ? 17.947 -4.868 1.948 1.00 83.25 85 GLY A N 1
ATOM 662 C CA . GLY A 1 85 ? 17.739 -3.427 1.794 1.00 83.25 85 GLY A CA 1
ATOM 663 C C . GLY A 1 85 ? 17.107 -3.027 0.451 1.00 83.25 85 GLY A C 1
ATOM 664 O O . GLY A 1 85 ? 16.905 -3.888 -0.408 1.00 83.25 85 GLY A O 1
ATOM 665 N N . PRO A 1 86 ? 16.793 -1.731 0.253 1.00 81.50 86 PRO A N 1
ATOM 666 C CA . PRO A 1 86 ? 15.998 -1.245 -0.884 1.00 81.50 86 PRO A CA 1
ATOM 667 C C . PRO A 1 86 ? 16.568 -1.575 -2.267 1.00 81.50 86 PRO A C 1
ATOM 669 O O . PRO A 1 86 ? 15.817 -1.945 -3.164 1.00 81.50 86 PRO A O 1
ATOM 672 N N . GLY A 1 87 ? 17.895 -1.515 -2.429 1.00 83.62 87 GLY A N 1
ATOM 673 C CA . GLY A 1 87 ? 18.576 -1.879 -3.679 1.00 83.62 87 GLY A CA 1
ATOM 674 C C . GLY A 1 87 ? 18.863 -3.379 -3.845 1.00 83.62 87 GLY A C 1
ATOM 675 O O . GLY A 1 87 ? 19.409 -3.788 -4.871 1.00 83.62 87 GLY A O 1
ATOM 676 N N . GLY A 1 88 ? 18.551 -4.196 -2.836 1.00 89.38 88 GLY A N 1
ATOM 677 C CA . GLY A 1 88 ? 18.788 -5.636 -2.838 1.00 89.38 88 GLY A CA 1
ATOM 678 C C . GLY A 1 88 ? 17.788 -6.417 -3.700 1.00 89.38 88 GLY A C 1
ATOM 679 O O . GLY A 1 88 ? 16.861 -5.848 -4.269 1.00 89.38 88 GLY A O 1
ATOM 680 N N . PRO A 1 89 ? 17.963 -7.743 -3.836 1.00 94.12 89 PRO A N 1
ATOM 681 C CA . PRO A 1 89 ? 16.980 -8.585 -4.501 1.00 94.12 89 PRO A CA 1
ATOM 682 C C . PRO A 1 89 ? 15.682 -8.686 -3.701 1.00 94.12 89 PRO A C 1
ATOM 684 O O . PRO A 1 89 ? 15.699 -8.878 -2.484 1.00 94.12 89 PRO A O 1
ATOM 687 N N . SER A 1 90 ? 14.568 -8.672 -4.424 1.00 95.44 90 SER A N 1
ATOM 688 C CA . SER A 1 90 ? 13.237 -8.896 -3.874 1.00 95.44 90 SER A CA 1
ATOM 689 C C . SER A 1 90 ? 13.045 -10.365 -3.495 1.00 95.44 90 SER A C 1
ATOM 691 O O . SER A 1 90 ? 13.617 -11.260 -4.122 1.00 95.44 90 SER A O 1
ATOM 693 N N . GLN A 1 91 ? 12.221 -10.628 -2.483 1.00 95.81 91 GLN A N 1
ATOM 694 C CA . GLN A 1 91 ? 11.927 -11.980 -2.000 1.00 95.81 91 GLN A CA 1
ATOM 695 C C . GLN A 1 91 ? 10.465 -12.352 -2.247 1.00 95.81 91 GLN A C 1
ATOM 697 O O . GLN A 1 91 ? 9.556 -11.542 -2.048 1.00 95.81 91 GLN A O 1
ATOM 702 N N . ILE A 1 92 ? 10.228 -13.595 -2.666 1.00 95.75 92 ILE A N 1
ATOM 703 C CA . ILE A 1 92 ? 8.882 -14.166 -2.742 1.00 95.75 92 ILE A CA 1
ATOM 704 C C . ILE A 1 92 ? 8.357 -14.388 -1.324 1.00 95.75 92 ILE A C 1
ATOM 706 O O . ILE A 1 92 ? 8.964 -15.108 -0.535 1.00 95.75 92 ILE A O 1
ATOM 710 N N . VAL A 1 93 ? 7.201 -13.801 -1.022 1.00 91.94 93 VAL A N 1
ATOM 711 C CA . VAL A 1 93 ? 6.518 -13.945 0.269 1.00 91.94 93 VAL A CA 1
ATOM 712 C C . VAL A 1 93 ? 5.263 -14.787 0.086 1.00 91.94 93 VAL A C 1
ATOM 714 O O . VAL A 1 93 ? 4.518 -14.604 -0.882 1.00 91.94 93 VAL A O 1
ATOM 717 N N . ASP A 1 94 ? 4.999 -15.687 1.031 1.00 88.12 94 ASP A N 1
ATOM 718 C CA . ASP A 1 94 ? 3.701 -16.348 1.113 1.00 88.12 94 ASP A CA 1
ATOM 719 C C . ASP A 1 94 ? 2.655 -15.383 1.687 1.00 88.12 94 ASP A C 1
ATOM 721 O O . ASP A 1 94 ? 2.782 -14.883 2.805 1.00 88.12 94 ASP A O 1
ATOM 725 N N . SER A 1 95 ? 1.602 -15.109 0.920 1.00 82.31 95 SER A N 1
ATOM 726 C CA . SER A 1 95 ? 0.514 -14.237 1.362 1.00 82.31 95 SER A CA 1
ATOM 727 C C . SER A 1 95 ? -0.503 -14.958 2.252 1.00 82.31 95 SER A C 1
ATOM 729 O O . SER A 1 95 ? -1.359 -14.299 2.843 1.00 82.31 95 SER A O 1
ATOM 731 N N . ARG A 1 96 ? -0.431 -16.288 2.384 1.00 88.06 96 ARG A N 1
ATOM 732 C CA . ARG A 1 96 ? -1.381 -17.063 3.192 1.00 88.06 96 ARG A CA 1
ATOM 733 C C . ARG A 1 96 ? -1.188 -16.805 4.685 1.00 88.06 96 ARG A C 1
ATOM 735 O O . ARG A 1 96 ? -0.068 -16.756 5.183 1.00 88.06 96 ARG A O 1
ATOM 742 N N . PHE A 1 97 ? -2.300 -16.668 5.395 1.00 93.94 97 PHE A N 1
ATOM 743 C CA . PHE A 1 97 ? -2.345 -16.539 6.847 1.00 93.94 97 PHE A CA 1
ATOM 744 C C . PHE A 1 97 ? -3.690 -17.063 7.356 1.00 93.94 97 PHE A C 1
ATOM 746 O O . PHE A 1 97 ? -4.713 -16.890 6.693 1.00 93.94 97 PHE A O 1
ATOM 753 N N . ALA A 1 98 ? -3.679 -17.753 8.494 1.00 95.75 98 ALA A N 1
ATOM 754 C CA . ALA A 1 98 ? -4.871 -18.350 9.085 1.00 95.75 98 ALA A CA 1
ATOM 755 C C . ALA A 1 98 ? -5.549 -17.344 10.025 1.00 95.75 98 ALA A C 1
ATOM 757 O O . ALA A 1 98 ? -5.410 -17.444 11.239 1.00 95.75 98 ALA A O 1
ATOM 758 N N . TRP A 1 99 ? -6.250 -16.370 9.442 1.00 97.25 99 TRP A N 1
ATOM 759 C CA . TRP A 1 99 ? -6.990 -15.350 10.185 1.00 97.25 99 TRP A CA 1
ATOM 760 C C . TRP A 1 99 ? -8.054 -15.953 11.113 1.00 97.25 99 TRP A C 1
ATOM 762 O O . TRP A 1 99 ? -8.770 -16.894 10.742 1.00 97.25 99 TRP A O 1
ATOM 772 N N . THR A 1 100 ? -8.168 -15.378 12.308 1.00 97.25 100 THR A N 1
ATOM 773 C CA . THR A 1 100 ? -9.140 -15.735 13.352 1.00 97.25 100 THR A CA 1
ATOM 774 C C . THR A 1 100 ? -10.161 -14.626 13.618 1.00 97.25 100 THR A C 1
ATOM 776 O O . THR A 1 100 ? -11.073 -14.811 14.415 1.00 97.25 100 THR A O 1
ATOM 779 N N . ASP A 1 101 ? -10.069 -13.514 12.893 1.00 95.50 101 ASP A N 1
ATOM 780 C CA . ASP A 1 101 ? -10.882 -12.299 13.014 1.00 95.50 101 ASP A CA 1
ATOM 781 C C . ASP A 1 101 ? -12.237 -12.362 12.282 1.00 95.50 101 ASP A C 1
ATOM 783 O O . ASP A 1 101 ? -12.759 -11.349 11.830 1.00 95.50 101 ASP A O 1
ATOM 787 N N . ARG A 1 102 ? -12.835 -13.550 12.141 1.00 91.88 102 ARG A N 1
ATOM 788 C CA . ARG A 1 102 ? -14.043 -13.736 11.310 1.00 91.88 102 ARG A CA 1
ATOM 789 C C . ARG A 1 102 ? -15.251 -12.926 11.779 1.00 91.88 102 ARG A C 1
ATOM 791 O O . ARG A 1 102 ? -16.077 -12.560 10.949 1.00 91.88 102 ARG A O 1
ATOM 798 N N . ASP A 1 103 ? -15.334 -12.676 13.081 1.00 92.81 103 ASP A N 1
ATOM 799 C CA . ASP A 1 103 ? -16.421 -11.922 13.710 1.00 92.81 103 ASP A CA 1
ATOM 800 C C . ASP A 1 103 ? -16.094 -10.419 13.831 1.00 92.81 103 ASP A C 1
ATOM 802 O O . ASP A 1 103 ? -16.888 -9.651 14.371 1.00 92.81 103 ASP A O 1
ATOM 806 N N . TRP A 1 104 ? -14.932 -9.977 13.330 1.00 97.06 104 TRP A N 1
ATOM 807 C CA . TRP A 1 104 ? -14.523 -8.575 13.364 1.00 97.06 104 TRP A CA 1
ATOM 808 C C . TRP A 1 104 ? -15.271 -7.746 12.317 1.00 97.06 104 TRP A C 1
ATOM 810 O O . TRP A 1 104 ? -15.095 -7.919 11.108 1.00 97.06 104 TRP A O 1
ATOM 820 N N . SER A 1 105 ? -16.071 -6.793 12.790 1.00 95.88 105 SER A N 1
ATOM 821 C CA . SER A 1 105 ? -16.875 -5.896 11.955 1.00 95.88 105 SER A CA 1
ATOM 822 C C . SER A 1 105 ? -16.309 -4.482 11.827 1.00 95.88 105 SER A C 1
ATOM 824 O O . SER A 1 105 ? -16.955 -3.649 11.199 1.00 95.88 105 SER A O 1
ATOM 826 N N . GLY A 1 106 ? -15.139 -4.192 12.405 1.00 95.81 106 GLY A N 1
ATOM 827 C CA . GLY A 1 106 ? -14.586 -2.836 12.462 1.00 95.81 106 GLY A CA 1
ATOM 828 C C . GLY A 1 106 ? -15.386 -1.886 13.363 1.00 95.81 106 GLY A C 1
ATOM 829 O O . GLY A 1 106 ? -16.412 -2.260 13.936 1.00 95.81 106 GLY A O 1
ATOM 830 N N . LEU A 1 107 ? -14.914 -0.640 13.461 1.00 96.56 107 LEU A N 1
ATOM 831 C CA . LEU A 1 107 ? -15.565 0.448 14.198 1.00 96.56 107 LEU A CA 1
ATOM 832 C C . LEU A 1 107 ? -15.818 1.659 13.291 1.00 96.56 107 LEU A C 1
ATOM 834 O O . LEU A 1 107 ? -15.151 1.856 12.268 1.00 96.56 107 LEU A O 1
ATOM 838 N N . SER A 1 108 ? -16.794 2.486 13.669 1.00 95.38 108 SER A N 1
ATOM 839 C CA . SER A 1 108 ? -16.991 3.784 13.028 1.00 95.38 108 SER A CA 1
ATOM 840 C C . SER A 1 108 ? -15.877 4.740 13.442 1.00 95.38 108 SER A C 1
ATOM 842 O O . SER A 1 108 ? -15.404 4.687 14.574 1.00 95.38 108 SER A O 1
ATOM 844 N N . LEU A 1 109 ? -15.494 5.659 12.553 1.00 94.31 109 LEU A N 1
ATOM 845 C CA . LEU A 1 109 ? -14.424 6.622 12.827 1.00 94.31 109 LEU A CA 1
ATOM 846 C C . LEU A 1 109 ? -14.721 7.503 14.055 1.00 94.31 109 LEU A C 1
ATOM 848 O O . LEU A 1 109 ? -13.808 7.918 14.756 1.00 94.31 109 LEU A O 1
ATOM 852 N N . VAL A 1 110 ? -16.000 7.759 14.349 1.00 94.88 110 VAL A N 1
ATOM 853 C CA . VAL A 1 110 ? -16.423 8.544 15.525 1.00 94.88 110 VAL A CA 1
ATOM 854 C C . VAL A 1 110 ? -16.180 7.831 16.860 1.00 94.88 110 VAL A C 1
ATOM 856 O O . VAL A 1 110 ? -16.175 8.487 17.896 1.00 94.88 110 VAL A O 1
ATOM 859 N N . ASP A 1 111 ? -15.964 6.513 16.835 1.00 95.38 111 ASP A N 1
ATOM 860 C CA . ASP A 1 111 ? -15.705 5.684 18.019 1.00 95.38 111 ASP A CA 1
ATOM 861 C C . ASP A 1 111 ? -14.194 5.502 18.277 1.00 95.38 111 ASP A C 1
ATOM 863 O O . ASP A 1 111 ? -13.784 4.696 19.118 1.00 95.38 111 ASP A O 1
ATOM 867 N N . TYR A 1 112 ? -13.342 6.209 17.526 1.00 95.81 112 TYR A N 1
ATOM 868 C CA . TYR A 1 112 ? -11.891 6.064 17.597 1.00 95.81 112 TYR A CA 1
ATOM 869 C C . TYR A 1 112 ? -11.315 6.815 18.800 1.00 95.81 112 TYR A C 1
ATOM 871 O O . TYR A 1 112 ? -11.408 8.035 18.908 1.00 95.81 112 TYR A O 1
ATOM 879 N N . ILE A 1 113 ? -10.640 6.069 19.671 1.00 95.06 113 ILE A N 1
ATOM 880 C CA . ILE A 1 113 ? -9.790 6.567 20.749 1.00 95.06 113 ILE A CA 1
ATOM 881 C C . ILE A 1 113 ? -8.396 6.018 20.469 1.00 95.06 113 ILE A C 1
ATOM 883 O O . ILE A 1 113 ? -8.134 4.824 20.652 1.00 95.06 113 ILE A O 1
ATOM 887 N N . LEU A 1 114 ? -7.533 6.891 19.949 1.00 93.50 114 LEU A N 1
ATOM 888 C CA . LEU A 1 114 ? -6.219 6.520 19.443 1.00 93.50 114 LEU A CA 1
ATOM 889 C C . LEU A 1 114 ? -5.236 6.231 20.578 1.00 93.50 114 LEU A C 1
ATOM 891 O O . LEU A 1 114 ? -5.034 7.056 21.467 1.00 93.50 114 LEU A O 1
ATOM 895 N N . HIS A 1 115 ? -4.567 5.089 20.485 1.00 93.81 115 HIS A N 1
ATOM 896 C CA . HIS A 1 115 ? -3.320 4.822 21.178 1.00 93.81 115 HIS A CA 1
ATOM 897 C C . HIS A 1 115 ? -2.183 4.750 20.164 1.00 93.81 115 HIS A C 1
ATOM 899 O O . HIS A 1 115 ? -2.196 3.922 19.248 1.00 93.81 115 HIS A O 1
ATOM 905 N N . GLU A 1 116 ? -1.188 5.613 20.336 1.00 91.62 116 GLU A N 1
ATOM 906 C CA . GLU A 1 116 ? 0.045 5.542 19.562 1.00 91.62 116 GLU A CA 1
ATOM 907 C C . GLU A 1 116 ? 0.838 4.307 19.978 1.00 91.62 116 GLU A C 1
ATOM 909 O O . GLU A 1 116 ? 1.180 4.118 21.146 1.00 91.62 116 GLU A O 1
ATOM 914 N N . GLY A 1 117 ? 1.088 3.431 19.010 1.00 88.44 117 GLY A N 1
ATOM 915 C CA . GLY A 1 117 ? 1.889 2.243 19.215 1.00 88.44 117 GLY A CA 1
ATOM 916 C C . GLY A 1 117 ? 3.357 2.579 19.479 1.00 88.44 117 GLY A C 1
ATOM 917 O O . GLY A 1 117 ? 3.812 3.706 19.283 1.00 88.44 117 GLY A O 1
ATOM 918 N N . PRO A 1 118 ? 4.128 1.582 19.927 1.00 88.00 118 PRO A N 1
ATOM 919 C CA . PRO A 1 118 ? 5.527 1.786 20.248 1.00 88.00 118 PRO A CA 1
ATOM 920 C C . PRO A 1 118 ? 6.368 2.058 18.996 1.00 88.00 118 PRO A C 1
ATOM 922 O O . PRO A 1 118 ? 5.975 1.748 17.867 1.00 88.00 118 PRO A O 1
ATOM 925 N N . ASP A 1 119 ? 7.569 2.575 19.250 1.00 83.94 119 ASP A N 1
ATOM 926 C CA . ASP A 1 119 ? 8.595 2.909 18.263 1.00 83.94 119 ASP A CA 1
ATOM 927 C C . ASP A 1 119 ? 8.815 1.802 17.201 1.00 83.94 119 ASP A C 1
ATOM 929 O O . ASP A 1 119 ? 8.670 0.601 17.462 1.00 83.94 119 ASP A O 1
ATOM 933 N N . HIS A 1 120 ? 9.190 2.219 15.988 1.00 80.06 120 HIS A N 1
ATOM 934 C CA . HIS A 1 120 ? 9.489 1.371 14.830 1.00 80.06 120 HIS A CA 1
ATOM 935 C C . HIS A 1 120 ? 10.516 0.251 15.100 1.00 80.06 120 HIS A C 1
ATOM 937 O O . HIS A 1 120 ? 10.511 -0.757 14.391 1.00 80.06 120 HIS A O 1
ATOM 943 N N . ALA A 1 121 ? 11.368 0.369 16.121 1.00 83.38 121 ALA A N 1
ATOM 944 C CA . ALA A 1 121 ? 12.300 -0.681 16.529 1.00 83.38 121 ALA A CA 1
ATOM 945 C C . ALA A 1 121 ? 11.615 -1.895 17.186 1.00 83.38 121 ALA A C 1
ATOM 947 O O . ALA A 1 121 ? 12.204 -2.976 17.226 1.00 83.38 121 ALA A O 1
ATOM 948 N N . VAL A 1 122 ? 10.385 -1.748 17.694 1.00 90.44 122 VAL A N 1
ATOM 949 C CA . VAL A 1 122 ? 9.678 -2.819 18.409 1.00 90.44 122 VAL A CA 1
ATOM 950 C C . VAL A 1 122 ? 9.048 -3.812 17.418 1.00 90.44 122 VAL A C 1
ATOM 952 O O . VAL A 1 122 ? 8.228 -3.403 16.578 1.00 90.44 122 VAL A O 1
ATOM 955 N N . PRO A 1 123 ? 9.381 -5.118 17.502 1.00 93.38 123 PRO A N 1
ATOM 956 C CA . PRO A 1 123 ? 8.773 -6.156 16.673 1.00 93.38 123 PRO A CA 1
ATOM 957 C C . PRO A 1 123 ? 7.269 -6.302 16.905 1.00 93.38 123 PRO A C 1
ATOM 959 O O . PRO A 1 123 ? 6.795 -6.229 18.036 1.00 93.38 123 PRO A O 1
ATOM 962 N N . PHE A 1 124 ? 6.510 -6.592 15.846 1.00 96.00 124 PHE A N 1
ATOM 963 C CA . PHE A 1 124 ? 5.047 -6.696 15.918 1.00 96.00 124 PHE A CA 1
ATOM 964 C C . PHE A 1 124 ? 4.555 -7.747 16.922 1.00 96.00 124 PHE A C 1
ATOM 966 O O . PHE A 1 124 ? 3.542 -7.532 17.583 1.00 96.00 124 PHE A O 1
ATOM 973 N N . ASP A 1 125 ? 5.285 -8.853 17.080 1.00 96.00 125 ASP A N 1
ATOM 974 C CA . ASP A 1 125 ? 4.931 -9.903 18.041 1.00 96.00 125 ASP A CA 1
ATOM 975 C C . ASP A 1 125 ? 5.055 -9.433 19.498 1.00 96.00 125 ASP A C 1
ATOM 977 O O . ASP A 1 125 ? 4.270 -9.848 20.349 1.00 96.00 125 ASP A O 1
ATOM 981 N N . GLU A 1 126 ? 5.999 -8.535 19.791 1.00 95.25 126 GLU A N 1
ATOM 982 C CA . GLU A 1 126 ? 6.142 -7.951 21.129 1.00 95.25 126 GLU A CA 1
ATOM 983 C C . GLU A 1 126 ? 5.003 -6.977 21.440 1.00 95.25 126 GLU A C 1
ATOM 985 O O . GLU A 1 126 ? 4.532 -6.916 22.576 1.00 95.25 126 GLU A O 1
ATOM 990 N N . ILE A 1 127 ? 4.520 -6.254 20.426 1.00 95.12 127 ILE A N 1
ATOM 991 C CA . ILE A 1 127 ? 3.334 -5.395 20.540 1.00 95.12 127 ILE A CA 1
ATOM 992 C C . ILE A 1 127 ? 2.099 -6.258 20.801 1.00 95.12 127 ILE A C 1
ATOM 994 O O . ILE A 1 127 ? 1.349 -5.998 21.740 1.00 95.12 127 ILE A O 1
ATOM 998 N N . ALA A 1 128 ? 1.930 -7.332 20.022 1.00 95.00 128 ALA A N 1
ATOM 999 C CA . ALA A 1 128 ? 0.812 -8.263 20.154 1.00 95.00 128 ALA A CA 1
ATOM 1000 C C . ALA A 1 128 ? 0.761 -8.924 21.545 1.00 95.00 128 ALA A C 1
ATOM 1002 O O . ALA A 1 128 ? -0.319 -9.164 22.078 1.00 95.00 128 ALA A O 1
ATOM 1003 N N . ALA A 1 129 ? 1.918 -9.180 22.164 1.00 93.69 129 ALA A N 1
ATOM 1004 C CA . ALA A 1 129 ? 2.011 -9.739 23.513 1.00 93.69 129 ALA A CA 1
ATOM 1005 C C . ALA A 1 129 ? 1.622 -8.751 24.633 1.00 93.69 129 ALA A C 1
ATOM 1007 O O . ALA A 1 129 ? 1.483 -9.163 25.783 1.00 93.69 129 ALA A O 1
ATOM 1008 N N . ARG A 1 130 ? 1.475 -7.454 24.328 1.00 90.69 130 ARG A N 1
ATOM 1009 C CA . ARG A 1 130 ? 1.258 -6.377 25.311 1.00 90.69 130 ARG A CA 1
ATOM 1010 C C . ARG A 1 130 ? -0.052 -5.609 25.105 1.00 90.69 130 ARG A C 1
ATOM 1012 O O . ARG A 1 130 ? -0.232 -4.561 25.726 1.00 90.69 130 ARG A O 1
ATOM 1019 N N . LEU A 1 131 ? -0.965 -6.122 24.276 1.00 90.38 131 LEU A N 1
ATOM 1020 C CA . LEU A 1 131 ? -2.217 -5.437 23.930 1.00 90.38 131 LEU A CA 1
ATOM 1021 C C . LEU A 1 131 ? -3.119 -5.155 25.145 1.00 90.38 131 LEU A C 1
ATOM 1023 O O . LEU A 1 131 ? -3.724 -4.089 25.203 1.00 90.38 131 LEU A O 1
ATOM 1027 N N . ASP A 1 132 ? -3.127 -6.014 26.169 1.00 82.38 132 ASP A N 1
ATOM 1028 C CA . ASP A 1 132 ? -3.928 -5.798 27.389 1.00 82.38 132 ASP A CA 1
ATOM 1029 C C . ASP A 1 132 ? -3.567 -4.475 28.102 1.00 82.38 132 ASP A C 1
ATOM 1031 O O . ASP A 1 132 ? -4.421 -3.796 28.679 1.00 82.38 132 ASP A O 1
ATOM 1035 N N . GLY A 1 133 ? -2.296 -4.063 28.020 1.00 75.44 133 GLY A N 1
ATOM 1036 C CA . GLY A 1 133 ? -1.834 -2.777 28.547 1.00 75.44 133 GLY A CA 1
ATOM 1037 C C . GLY A 1 133 ? -2.358 -1.574 27.754 1.00 75.44 133 GLY A C 1
ATOM 1038 O O . GLY A 1 133 ? -2.517 -0.495 28.319 1.00 75.44 133 GLY A O 1
ATOM 1039 N N . ILE A 1 134 ? -2.663 -1.769 26.468 1.00 73.12 134 ILE A N 1
ATOM 1040 C CA . ILE A 1 134 ? -3.174 -0.746 25.544 1.00 73.12 134 ILE A CA 1
ATOM 1041 C C . ILE A 1 134 ? -4.669 -0.507 25.752 1.00 73.12 134 ILE A C 1
ATOM 1043 O O . ILE A 1 134 ? -5.131 0.605 25.538 1.00 73.12 134 ILE A O 1
ATOM 1047 N N . GLN A 1 135 ? -5.424 -1.510 26.211 1.00 69.38 135 GLN A N 1
ATOM 1048 C CA . GLN A 1 135 ? -6.864 -1.380 26.473 1.00 69.38 135 GLN A CA 1
ATOM 1049 C C . GLN A 1 135 ? -7.191 -0.680 27.801 1.00 69.38 135 GLN A C 1
ATOM 1051 O O . GLN A 1 135 ? -8.275 -0.123 27.961 1.00 69.38 135 GLN A O 1
ATOM 1056 N N . SER A 1 136 ? -6.248 -0.655 28.747 1.00 65.75 136 SER A N 1
ATOM 1057 C CA . SER A 1 136 ? -6.420 -0.037 30.075 1.00 65.75 136 SER A CA 1
ATOM 1058 C C . SER A 1 136 ? -6.811 1.460 30.116 1.00 65.75 136 SER A C 1
ATOM 1060 O O . SER A 1 136 ? -7.396 1.861 31.121 1.00 65.75 136 SER A O 1
ATOM 1062 N N . PRO A 1 137 ? -6.576 2.302 29.088 1.00 74.94 137 PRO A N 1
ATOM 1063 C CA . PRO A 1 137 ? -7.108 3.659 29.003 1.00 74.94 137 PRO A CA 1
ATOM 1064 C C . PRO A 1 137 ? -8.395 3.789 28.158 1.00 74.94 137 PRO A C 1
ATOM 1066 O O . PRO A 1 137 ? -8.822 4.910 27.897 1.00 74.94 137 PRO A O 1
ATOM 1069 N N . GLY A 1 138 ? -9.025 2.690 27.718 1.00 86.69 138 GLY A N 1
ATOM 1070 C CA . GLY A 1 138 ? -10.217 2.737 26.856 1.00 86.69 138 GLY A CA 1
ATOM 1071 C C . GLY A 1 138 ? -9.913 3.009 25.379 1.00 86.69 138 GLY A C 1
ATOM 1072 O O . GLY A 1 138 ? -10.805 3.409 24.636 1.00 86.69 138 GLY A O 1
ATOM 1073 N N . ALA A 1 139 ? -8.663 2.809 24.951 1.00 93.69 139 ALA A N 1
ATOM 1074 C CA . ALA A 1 139 ? -8.287 2.924 23.548 1.00 93.69 139 ALA A CA 1
ATOM 1075 C C . ALA A 1 139 ? -9.036 1.897 22.689 1.00 93.69 139 ALA A C 1
ATOM 1077 O O . ALA A 1 139 ? -9.162 0.729 23.061 1.00 93.69 139 ALA A O 1
ATOM 1078 N N . THR A 1 140 ? -9.495 2.338 21.522 1.00 95.69 140 THR A N 1
ATOM 1079 C CA . THR A 1 140 ? -10.177 1.493 20.530 1.00 95.69 140 THR A CA 1
ATOM 1080 C C . THR A 1 140 ? -9.333 1.291 19.276 1.00 95.69 140 THR A C 1
ATOM 1082 O O . THR A 1 140 ? -9.636 0.410 18.473 1.00 95.69 140 THR A O 1
ATOM 1085 N N . VAL A 1 141 ? -8.252 2.064 19.121 1.00 96.50 141 VAL A N 1
ATOM 1086 C CA . VAL A 1 141 ? -7.370 2.039 17.951 1.00 96.50 141 VAL A CA 1
ATOM 1087 C C . VAL A 1 141 ? -5.917 1.932 18.388 1.00 96.50 141 VAL A C 1
ATOM 1089 O O . VAL A 1 141 ? -5.461 2.711 19.222 1.00 96.50 141 VAL A O 1
ATOM 1092 N N . LEU A 1 142 ? -5.172 1.023 17.767 1.00 96.81 142 LEU A N 1
ATOM 1093 C CA . LEU A 1 142 ? -3.716 0.976 17.827 1.00 96.81 142 LEU A CA 1
ATOM 1094 C C . LEU A 1 142 ? -3.134 1.570 16.538 1.00 96.81 142 LEU A C 1
ATOM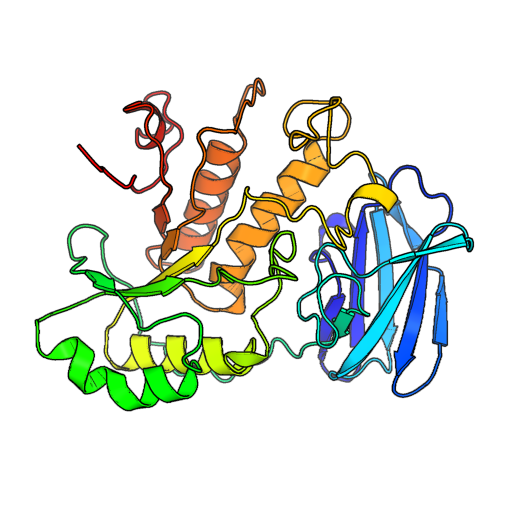 1096 O O . LEU A 1 142 ? -3.324 1.006 15.460 1.00 96.81 142 LEU A O 1
ATOM 1100 N N . SER A 1 143 ? -2.415 2.688 16.653 1.00 94.88 143 SER A N 1
ATOM 1101 C CA . SER A 1 143 ? -1.669 3.286 15.539 1.00 94.88 143 SER A CA 1
ATOM 1102 C C . SER A 1 143 ? -0.274 2.677 15.423 1.00 94.88 143 SER A C 1
ATOM 1104 O O . SER A 1 143 ? 0.460 2.612 16.405 1.00 94.88 143 SER A O 1
ATOM 1106 N N . ILE A 1 144 ? 0.109 2.238 14.227 1.00 94.56 144 ILE A N 1
ATOM 1107 C CA . ILE A 1 144 ? 1.418 1.659 13.918 1.00 94.56 144 ILE A CA 1
ATOM 1108 C C . ILE A 1 144 ? 2.003 2.383 12.711 1.00 94.56 144 ILE A C 1
ATOM 1110 O O . ILE A 1 144 ? 1.381 2.406 11.653 1.00 94.56 144 ILE A O 1
ATOM 1114 N N . CYS A 1 145 ? 3.227 2.896 12.825 1.00 90.12 145 CYS A N 1
ATOM 1115 C CA . CYS A 1 145 ? 3.947 3.463 11.684 1.00 90.12 145 CYS A CA 1
ATOM 1116 C C . CYS A 1 145 ? 4.915 2.447 11.055 1.00 90.12 145 CYS A C 1
ATOM 1118 O O . CYS A 1 145 ? 5.546 1.659 11.768 1.00 90.12 145 CYS A O 1
ATOM 1120 N N . LEU A 1 146 ? 5.028 2.433 9.722 1.00 86.81 146 LEU A N 1
ATOM 1121 C CA . LEU A 1 146 ? 6.043 1.655 8.986 1.00 86.81 146 LEU A CA 1
ATOM 1122 C C . LEU A 1 146 ? 7.199 2.509 8.452 1.00 86.81 146 LEU A C 1
ATOM 1124 O O . LEU A 1 146 ? 8.006 2.021 7.649 1.00 86.81 146 LEU A O 1
ATOM 1128 N N . ASP A 1 147 ? 7.281 3.767 8.867 1.00 72.00 147 ASP A N 1
ATOM 1129 C CA . ASP A 1 147 ? 8.441 4.593 8.587 1.00 72.00 147 ASP A CA 1
ATOM 1130 C C . ASP A 1 147 ? 9.715 4.004 9.222 1.00 72.00 147 ASP A C 1
ATOM 1132 O O . ASP A 1 147 ? 9.706 3.269 10.212 1.00 72.00 147 ASP A O 1
ATOM 1136 N N . SER A 1 148 ? 10.843 4.270 8.570 1.00 54.16 148 SER A N 1
ATOM 1137 C CA . SER A 1 148 ? 12.168 4.016 9.125 1.00 54.16 148 SER A CA 1
ATOM 1138 C C . SER A 1 148 ? 12.853 5.370 9.255 1.00 54.16 148 SER A C 1
ATOM 1140 O O . SER A 1 148 ? 13.135 5.979 8.221 1.00 54.16 148 SER A O 1
ATOM 1142 N N . PRO A 1 149 ? 13.172 5.849 10.467 1.00 41.41 149 PRO A N 1
ATOM 1143 C CA . PRO A 1 149 ? 13.881 7.111 10.650 1.00 41.41 149 PRO A CA 1
ATOM 1144 C C . PRO A 1 149 ? 15.371 7.026 10.281 1.00 41.41 149 PRO A C 1
ATOM 1146 O O . PRO A 1 149 ? 16.069 8.035 10.342 1.00 41.41 149 PRO A O 1
ATOM 1149 N N . LEU A 1 150 ? 15.888 5.847 9.903 1.00 41.84 150 LEU A N 1
ATOM 1150 C CA . LEU A 1 150 ? 17.307 5.645 9.600 1.00 41.84 150 LEU A CA 1
ATOM 1151 C C . LEU A 1 150 ? 17.548 5.044 8.199 1.00 41.84 150 LEU A C 1
ATOM 1153 O O . LEU A 1 150 ? 16.820 4.129 7.795 1.00 41.84 150 LEU A O 1
ATOM 1157 N N . PRO A 1 151 ? 18.579 5.525 7.466 1.00 42.59 151 PRO A N 1
ATOM 1158 C CA . PRO A 1 151 ? 19.004 4.971 6.185 1.00 42.59 151 PRO A CA 1
ATOM 1159 C C . PRO A 1 151 ? 19.567 3.533 6.263 1.00 42.59 151 PRO A C 1
ATOM 1161 O O . PRO A 1 151 ? 20.195 3.181 7.264 1.00 42.59 151 PRO A O 1
ATOM 1164 N N . PRO A 1 152 ? 19.445 2.735 5.181 1.00 47.75 152 PRO A N 1
ATOM 1165 C CA . PRO A 1 152 ? 18.665 3.057 3.991 1.00 47.75 152 PRO A CA 1
ATOM 1166 C C . PRO A 1 152 ? 17.178 3.010 4.352 1.00 47.75 152 PRO A C 1
ATOM 1168 O O . PRO A 1 152 ? 16.690 2.008 4.880 1.00 47.75 152 PRO A O 1
ATOM 1171 N N . SER A 1 153 ? 16.478 4.124 4.126 1.00 51.09 153 SER A N 1
ATOM 1172 C CA . SER A 1 153 ? 15.079 4.258 4.499 1.00 51.09 153 SER A CA 1
ATOM 1173 C C . SER A 1 153 ? 14.273 3.233 3.705 1.00 51.09 153 SER A C 1
ATOM 1175 O O . SER A 1 153 ? 14.599 2.903 2.565 1.00 51.09 153 SER A O 1
ATOM 1177 N N . SER A 1 154 ? 13.190 2.725 4.285 1.00 52.19 154 SER A N 1
ATOM 1178 C CA . SER A 1 154 ? 12.189 1.933 3.557 1.00 52.19 154 SER A CA 1
ATOM 1179 C C . SER A 1 154 ? 11.472 2.744 2.465 1.00 52.19 154 SER A C 1
ATOM 1181 O O . SER A 1 154 ? 10.583 2.219 1.793 1.00 52.19 154 SER A O 1
ATOM 1183 N N . ALA A 1 155 ? 11.844 4.013 2.283 1.00 55.31 155 ALA A N 1
ATOM 1184 C CA . ALA A 1 155 ? 11.240 4.938 1.349 1.00 55.31 155 ALA A CA 1
ATOM 1185 C C . ALA A 1 155 ? 11.293 4.373 -0.082 1.00 55.31 155 ALA A C 1
ATOM 1187 O O . ALA A 1 155 ? 12.325 3.904 -0.562 1.00 55.31 155 ALA A O 1
ATOM 1188 N N . GLY A 1 156 ? 10.137 4.369 -0.747 1.00 61.84 156 GLY A N 1
ATOM 1189 C CA . GLY A 1 156 ? 9.934 3.740 -2.056 1.00 61.84 156 GLY A CA 1
ATOM 1190 C 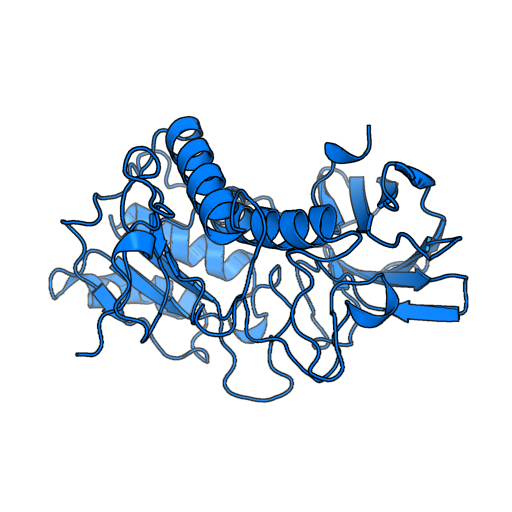C . GLY A 1 156 ? 9.494 2.267 -2.025 1.00 61.84 156 GLY A C 1
ATOM 1191 O O . GLY A 1 156 ? 9.074 1.748 -3.058 1.00 61.84 156 GLY A O 1
ATOM 1192 N N . LEU A 1 157 ? 9.506 1.583 -0.871 1.00 77.38 157 LEU A N 1
ATOM 1193 C CA . LEU A 1 157 ? 9.042 0.192 -0.740 1.00 77.38 157 LEU A CA 1
ATOM 1194 C C . LEU A 1 157 ? 7.580 0.100 -0.283 1.00 77.38 157 LEU A C 1
ATOM 1196 O O . LEU A 1 157 ? 7.267 -0.519 0.732 1.00 77.38 157 LEU A O 1
ATOM 1200 N N . HIS A 1 158 ? 6.658 0.664 -1.062 1.00 86.25 158 HIS A N 1
ATOM 1201 C CA . HIS A 1 158 ? 5.243 0.804 -0.674 1.00 86.25 158 HIS A CA 1
ATOM 1202 C C . HIS A 1 158 ? 4.495 -0.531 -0.451 1.00 86.25 158 HIS A C 1
ATOM 1204 O O . HIS A 1 158 ? 3.420 -0.561 0.142 1.00 86.25 158 HIS A O 1
ATOM 1210 N N . PHE A 1 159 ? 5.080 -1.647 -0.896 1.00 89.81 159 PHE A N 1
ATOM 1211 C CA . PHE A 1 159 ? 4.558 -3.003 -0.719 1.00 89.81 159 PHE A CA 1
ATOM 1212 C C . PHE A 1 159 ? 5.337 -3.818 0.335 1.00 89.81 159 PHE A C 1
ATOM 1214 O O . PHE A 1 159 ? 4.943 -4.939 0.663 1.00 89.81 159 PHE A O 1
ATOM 1221 N N . ALA A 1 160 ? 6.438 -3.327 0.898 1.00 89.44 160 ALA A N 1
ATOM 1222 C CA . ALA A 1 160 ? 7.231 -4.124 1.830 1.00 89.44 160 ALA A CA 1
ATOM 1223 C C . ALA A 1 160 ? 6.790 -3.910 3.281 1.00 89.44 160 ALA A C 1
ATOM 1225 O O . ALA A 1 160 ? 6.403 -2.818 3.679 1.00 89.44 160 ALA A O 1
ATOM 1226 N N . VAL A 1 161 ? 6.894 -4.967 4.088 1.00 89.69 161 VAL A N 1
ATOM 1227 C CA . VAL A 1 161 ? 6.836 -4.857 5.551 1.00 89.69 161 VAL A CA 1
ATOM 1228 C C . VAL A 1 161 ? 8.257 -5.041 6.090 1.00 89.69 161 VAL A C 1
ATOM 1230 O O . VAL A 1 161 ? 8.905 -6.019 5.693 1.00 89.69 161 VAL A O 1
ATOM 1233 N N . PRO A 1 162 ? 8.756 -4.159 6.976 1.00 87.12 162 PRO A N 1
ATOM 1234 C CA . PRO A 1 162 ? 10.114 -4.254 7.507 1.00 87.12 162 PRO A CA 1
ATOM 1235 C C . PRO A 1 162 ? 10.393 -5.605 8.173 1.00 87.12 162 PRO A C 1
ATOM 1237 O O . PRO A 1 162 ? 9.664 -6.042 9.068 1.00 87.12 162 PRO A O 1
ATOM 1240 N N . LEU A 1 163 ? 11.474 -6.273 7.757 1.00 87.12 163 LEU A N 1
ATOM 1241 C CA . LEU A 1 163 ? 11.854 -7.567 8.331 1.00 87.12 163 LEU A CA 1
ATOM 1242 C C . LEU A 1 163 ? 12.308 -7.449 9.784 1.00 87.12 163 LEU A C 1
ATOM 1244 O O . LEU A 1 163 ? 12.033 -8.363 10.556 1.00 87.12 163 LEU A O 1
ATOM 1248 N N . GLN A 1 164 ? 12.937 -6.332 10.173 1.00 86.25 164 GLN A N 1
ATOM 1249 C CA . GLN A 1 164 ? 13.361 -6.119 11.562 1.00 86.25 164 GLN A CA 1
ATOM 1250 C C . GLN A 1 164 ? 12.172 -6.131 12.533 1.00 86.25 164 GLN A C 1
ATOM 1252 O O . GLN A 1 164 ? 12.328 -6.532 13.680 1.00 86.25 164 GLN A O 1
ATOM 1257 N N . ARG A 1 165 ? 10.968 -5.773 12.058 1.00 90.00 165 ARG A N 1
ATOM 1258 C CA . ARG A 1 165 ? 9.736 -5.809 12.857 1.00 90.00 165 ARG A CA 1
ATOM 1259 C C . ARG A 1 165 ? 9.000 -7.155 12.817 1.00 90.00 165 ARG A C 1
ATOM 1261 O O . ARG A 1 165 ? 7.919 -7.275 13.383 1.00 90.00 165 ARG A O 1
ATOM 1268 N N . GLY A 1 166 ? 9.554 -8.171 12.151 1.00 90.56 166 GLY A N 1
ATOM 1269 C CA . GLY A 1 166 ? 8.922 -9.485 11.964 1.00 90.56 166 GLY A CA 1
ATOM 1270 C C . GLY A 1 166 ? 8.247 -9.679 10.599 1.00 90.56 166 GLY A C 1
ATOM 1271 O O . GLY A 1 166 ? 7.617 -10.715 10.362 1.00 90.56 166 GLY A O 1
ATOM 1272 N N . GLY A 1 167 ? 8.387 -8.709 9.687 1.00 90.94 167 GLY A N 1
ATOM 1273 C CA . GLY A 1 167 ? 7.896 -8.795 8.314 1.00 90.94 167 GLY A CA 1
ATOM 1274 C C . GLY A 1 167 ? 6.380 -8.975 8.208 1.00 90.94 167 GLY A C 1
ATOM 1275 O O . GLY A 1 167 ? 5.620 -8.752 9.152 1.00 90.94 167 GLY A O 1
ATOM 1276 N N . ALA A 1 168 ? 5.927 -9.406 7.028 1.00 93.25 168 ALA A N 1
ATOM 1277 C CA . ALA A 1 168 ? 4.504 -9.594 6.763 1.00 93.25 168 ALA A CA 1
ATOM 1278 C C . ALA A 1 168 ? 3.806 -10.580 7.729 1.00 93.25 168 ALA A C 1
ATOM 1280 O O . ALA A 1 168 ? 2.683 -10.285 8.138 1.00 93.25 168 ALA A O 1
ATOM 1281 N N . PRO A 1 169 ? 4.418 -11.714 8.140 1.00 94.69 169 PRO A N 1
ATOM 1282 C CA . PRO A 1 169 ? 3.803 -12.607 9.121 1.00 94.69 169 PRO A CA 1
ATOM 1283 C C . PRO A 1 169 ? 3.599 -11.958 10.494 1.00 94.69 169 PRO A C 1
ATOM 1285 O O . PRO A 1 169 ? 2.558 -12.184 11.104 1.00 94.69 169 PRO A O 1
ATOM 1288 N N . GLY A 1 170 ? 4.562 -11.157 10.968 1.00 95.75 170 GLY A N 1
ATOM 1289 C CA . GLY A 1 170 ? 4.454 -10.447 12.246 1.00 95.75 170 GLY A CA 1
ATOM 1290 C C . GLY A 1 170 ? 3.319 -9.426 12.240 1.00 95.75 170 GLY A C 1
ATOM 1291 O O . GLY A 1 170 ? 2.480 -9.441 13.136 1.00 95.75 170 GLY A O 1
ATOM 1292 N N . LEU A 1 171 ? 3.221 -8.609 11.185 1.00 96.69 171 LEU A N 1
ATOM 1293 C CA . LEU A 1 171 ? 2.144 -7.620 11.071 1.00 96.69 171 LEU A CA 1
ATOM 1294 C C . LEU A 1 171 ? 0.762 -8.287 11.055 1.00 96.69 171 LEU A C 1
ATOM 1296 O O . LEU A 1 171 ? -0.145 -7.835 11.742 1.00 96.69 171 LEU A O 1
ATOM 1300 N N . LYS A 1 172 ? 0.606 -9.405 10.335 1.00 97.81 172 LYS A N 1
ATOM 1301 C CA . LYS A 1 172 ? -0.659 -10.158 10.321 1.00 97.81 172 LYS A CA 1
ATOM 1302 C C . LYS A 1 172 ? -1.029 -10.717 11.691 1.00 97.81 172 LYS A C 1
ATOM 1304 O O . LYS A 1 172 ? -2.192 -10.651 12.062 1.00 97.81 172 LYS A O 1
ATOM 1309 N N . ARG A 1 173 ? -0.056 -11.236 12.453 1.00 97.88 173 ARG A N 1
ATOM 1310 C CA . ARG A 1 173 ? -0.297 -11.700 13.830 1.00 97.88 173 ARG A CA 1
ATOM 1311 C C . ARG A 1 173 ? -0.720 -10.566 14.755 1.00 97.88 173 ARG A C 1
ATOM 1313 O O . ARG A 1 173 ? -1.612 -10.782 15.567 1.00 97.88 173 ARG A O 1
ATOM 1320 N N . LEU A 1 174 ? -0.117 -9.384 14.618 1.00 98.06 174 LEU A N 1
ATOM 1321 C CA . LEU A 1 174 ? -0.524 -8.203 15.375 1.00 98.06 174 LEU A CA 1
ATOM 1322 C C . LEU A 1 174 ? -1.962 -7.801 15.043 1.00 98.06 174 LEU A C 1
ATOM 1324 O O . LEU A 1 174 ? -2.771 -7.693 15.955 1.00 98.06 174 LEU A O 1
ATOM 1328 N N . VAL A 1 175 ? -2.294 -7.657 13.758 1.00 98.38 175 VAL A N 1
ATOM 1329 C CA . VAL A 1 175 ? -3.651 -7.285 13.326 1.00 98.38 175 VAL A CA 1
ATOM 1330 C C . VAL A 1 175 ? -4.687 -8.298 13.811 1.00 98.38 175 VAL A C 1
ATOM 1332 O O . VAL A 1 175 ? -5.686 -7.930 14.419 1.00 98.38 175 VAL A O 1
ATOM 1335 N N . ASP A 1 176 ? -4.413 -9.588 13.630 1.00 98.38 176 ASP A N 1
ATOM 1336 C CA . ASP A 1 176 ? -5.287 -10.669 14.085 1.00 98.38 176 ASP A CA 1
ATOM 1337 C C . ASP A 1 176 ? -5.470 -10.662 15.616 1.00 98.38 176 ASP A C 1
ATOM 1339 O O . ASP A 1 176 ? -6.565 -10.913 16.118 1.00 98.38 176 ASP A O 1
ATOM 1343 N N . ALA A 1 177 ? -4.421 -10.329 16.376 1.00 97.62 177 ALA A N 1
ATOM 1344 C CA . ALA A 1 177 ? -4.509 -10.166 17.825 1.00 97.62 177 ALA A CA 1
ATOM 1345 C C . ALA A 1 177 ? -5.325 -8.930 18.235 1.00 97.62 177 ALA A C 1
ATOM 1347 O O . ALA A 1 177 ? -6.158 -9.047 19.134 1.00 97.62 177 ALA A O 1
ATOM 1348 N N . CYS A 1 178 ? -5.143 -7.793 17.559 1.00 97.44 178 CYS A N 1
ATOM 1349 C CA . CYS A 1 178 ? -5.931 -6.581 17.775 1.00 97.44 178 CYS A CA 1
ATOM 1350 C C . CYS A 1 178 ? -7.422 -6.838 17.537 1.00 97.44 178 CYS A C 1
ATOM 1352 O O . CYS A 1 178 ? -8.233 -6.579 18.425 1.00 97.44 178 CYS A O 1
ATOM 1354 N N . HIS A 1 179 ? -7.782 -7.450 16.407 1.00 97.75 179 HIS A N 1
ATOM 1355 C CA . HIS A 1 179 ? -9.178 -7.742 16.079 1.00 97.75 179 HIS A CA 1
ATOM 1356 C C . HIS A 1 179 ? -9.842 -8.669 17.104 1.00 97.75 179 HIS A C 1
ATOM 1358 O O . HIS A 1 179 ? -10.980 -8.428 17.502 1.00 97.75 179 HIS A O 1
ATOM 1364 N N . ARG A 1 180 ? -9.133 -9.695 17.603 1.00 95.62 180 ARG A N 1
ATOM 1365 C CA . ARG A 1 180 ? -9.653 -10.564 18.680 1.00 95.62 180 ARG A CA 1
ATOM 1366 C C . ARG A 1 180 ? -9.942 -9.817 19.980 1.00 95.62 180 ARG A C 1
ATOM 1368 O O . ARG A 1 180 ? -10.771 -10.274 20.761 1.00 95.62 180 ARG A O 1
ATOM 1375 N N . GLN A 1 181 ? -9.245 -8.714 20.225 1.00 93.94 181 GLN A N 1
ATOM 1376 C CA . GLN A 1 181 ? -9.457 -7.862 21.391 1.00 93.94 181 GLN A CA 1
ATOM 1377 C C . GLN A 1 181 ? -10.411 -6.690 21.111 1.00 93.94 181 GLN A C 1
ATOM 1379 O O . GLN A 1 181 ? -10.676 -5.896 22.008 1.00 93.94 181 GLN A O 1
ATOM 1384 N N . GLY A 1 182 ? -10.954 -6.580 19.897 1.00 94.38 182 GLY A N 1
ATOM 1385 C CA . GLY A 1 182 ? -11.846 -5.490 19.516 1.00 94.38 182 GLY A CA 1
ATOM 1386 C C . GLY A 1 182 ? -11.133 -4.170 19.199 1.00 94.38 182 GLY A C 1
ATOM 1387 O O . GLY A 1 182 ? -11.757 -3.115 19.274 1.00 94.38 182 GLY A O 1
ATOM 1388 N N . LEU A 1 183 ? -9.836 -4.216 18.882 1.00 96.19 183 LEU A N 1
ATOM 1389 C CA . LEU A 1 183 ? -9.030 -3.050 18.527 1.00 96.19 183 LEU A CA 1
ATOM 1390 C C . LEU A 1 183 ? -8.933 -2.889 17.010 1.00 96.19 183 LEU A C 1
ATOM 1392 O O . LEU A 1 183 ? -8.572 -3.829 16.303 1.00 96.19 183 LEU A O 1
ATOM 1396 N N . VAL A 1 184 ? -9.166 -1.665 16.549 1.00 97.81 184 VAL A N 1
ATOM 1397 C CA . VAL A 1 184 ? -8.846 -1.203 15.196 1.00 97.81 184 VAL A CA 1
ATOM 1398 C C . VAL A 1 184 ? -7.335 -1.079 15.045 1.00 97.81 184 VAL A C 1
ATOM 1400 O O . VAL A 1 184 ? -6.658 -0.574 15.944 1.00 97.81 184 VAL A O 1
ATOM 1403 N N . VAL A 1 185 ? -6.805 -1.456 13.883 1.00 98.31 185 VAL A N 1
ATOM 1404 C CA . VAL A 1 185 ? -5.423 -1.135 13.508 1.00 98.31 185 VAL A CA 1
ATOM 1405 C C . VAL A 1 185 ? -5.395 0.006 12.496 1.00 98.31 185 VAL A C 1
ATOM 1407 O O . VAL A 1 185 ? -5.865 -0.133 11.362 1.00 98.31 185 VAL A O 1
ATOM 1410 N N . LEU A 1 186 ? -4.790 1.125 12.905 1.00 98.06 186 LEU A N 1
ATOM 1411 C CA . LEU A 1 186 ? -4.421 2.226 12.021 1.00 98.06 186 LEU A CA 1
ATOM 1412 C C . LEU A 1 186 ? -2.959 2.051 11.610 1.00 98.06 186 LEU A C 1
ATOM 1414 O O . LEU A 1 186 ? -2.070 2.024 12.456 1.00 98.06 186 LEU A O 1
ATOM 1418 N N . LEU A 1 187 ? -2.705 1.922 10.311 1.00 97.19 187 LEU A N 1
ATOM 1419 C CA . LEU A 1 187 ? -1.358 1.810 9.762 1.00 97.19 187 LEU A CA 1
ATOM 1420 C C . LEU A 1 187 ? -0.966 3.122 9.085 1.00 97.19 187 LEU A C 1
ATOM 1422 O O . LEU A 1 187 ? -1.629 3.525 8.133 1.00 97.19 187 LEU A O 1
ATOM 1426 N N . SER A 1 188 ? 0.117 3.748 9.534 1.00 93.81 188 SER A N 1
ATOM 1427 C CA . SER A 1 188 ? 0.694 4.926 8.888 1.00 93.81 188 SER A CA 1
ATOM 1428 C C . SER A 1 188 ? 1.869 4.545 7.994 1.00 93.81 188 SER A C 1
ATOM 1430 O O . SER A 1 188 ? 2.759 3.779 8.387 1.00 93.81 188 SER A O 1
ATOM 1432 N N . ILE A 1 189 ? 1.832 5.039 6.757 1.00 90.12 189 ILE A N 1
ATOM 1433 C CA . ILE A 1 189 ? 2.869 4.856 5.747 1.00 90.12 189 ILE A CA 1
ATOM 1434 C C . ILE A 1 189 ? 3.186 6.200 5.079 1.00 90.12 189 ILE A C 1
ATOM 1436 O O . ILE A 1 189 ? 2.268 6.915 4.681 1.00 90.12 189 ILE A O 1
ATOM 1440 N N . PRO A 1 190 ? 4.467 6.535 4.857 1.00 84.88 190 PRO A N 1
ATOM 1441 C CA . PRO A 1 190 ? 4.834 7.721 4.096 1.00 84.88 190 PRO A CA 1
ATOM 1442 C C . PRO A 1 190 ? 4.715 7.419 2.592 1.00 84.88 190 PRO A C 1
ATOM 1444 O O . PRO A 1 190 ? 5.704 7.157 1.909 1.00 84.88 190 PRO A O 1
ATOM 1447 N N . LEU A 1 191 ? 3.485 7.370 2.065 1.00 87.69 191 LEU A N 1
ATOM 1448 C CA . LEU A 1 191 ? 3.215 6.850 0.715 1.00 87.69 191 LEU A CA 1
ATOM 1449 C C . LEU A 1 191 ? 3.861 7.692 -0.396 1.00 87.69 191 LEU A C 1
ATOM 1451 O O . LEU A 1 191 ? 4.193 7.159 -1.455 1.00 87.69 191 LEU A O 1
ATOM 1455 N N . PHE A 1 192 ? 4.009 8.995 -0.163 1.00 85.00 192 PHE A N 1
ATOM 1456 C CA . PHE A 1 192 ? 4.506 9.953 -1.152 1.00 85.00 192 PHE A CA 1
ATOM 1457 C C . PHE A 1 192 ? 5.896 10.513 -0.823 1.00 85.00 192 PHE A C 1
ATOM 1459 O O . PHE A 1 192 ? 6.432 11.298 -1.606 1.00 85.00 192 PHE A O 1
ATOM 1466 N N . GLU A 1 193 ? 6.518 10.076 0.276 1.00 76.69 193 GLU A N 1
ATOM 1467 C CA . GLU A 1 193 ? 7.913 10.401 0.581 1.00 76.69 193 GLU A CA 1
ATOM 1468 C C . GLU A 1 193 ? 8.824 9.337 -0.032 1.00 76.69 193 GLU A C 1
ATOM 1470 O O . GLU A 1 193 ? 9.002 8.227 0.476 1.00 76.69 193 GLU A O 1
ATOM 1475 N N . LEU A 1 194 ? 9.379 9.659 -1.193 1.00 66.75 194 LEU A N 1
ATOM 1476 C CA . LEU A 1 194 ? 10.179 8.713 -1.956 1.00 66.75 194 LEU A CA 1
ATOM 1477 C C . LEU A 1 194 ? 11.636 8.724 -1.511 1.00 66.75 194 LEU A C 1
ATOM 1479 O O . LEU A 1 194 ? 12.241 9.773 -1.289 1.00 66.75 194 LEU A O 1
ATOM 1483 N N . GLY A 1 195 ? 12.217 7.530 -1.429 1.00 61.12 195 GLY A N 1
ATOM 1484 C CA . GLY A 1 195 ? 13.625 7.349 -1.106 1.00 61.12 195 GLY A CA 1
ATOM 1485 C C . GLY A 1 195 ? 14.511 7.726 -2.282 1.00 61.12 195 GLY A C 1
ATOM 1486 O O . GLY A 1 195 ? 14.221 7.386 -3.426 1.00 61.12 195 GLY A O 1
ATOM 1487 N N . ILE A 1 196 ? 15.621 8.409 -2.007 1.00 53.97 196 ILE A N 1
ATOM 1488 C CA . ILE A 1 196 ? 16.622 8.735 -3.031 1.00 53.97 196 ILE A CA 1
ATOM 1489 C C . ILE A 1 196 ? 17.492 7.505 -3.350 1.00 53.97 196 ILE A C 1
ATOM 1491 O O . ILE A 1 196 ? 17.870 7.294 -4.503 1.00 53.97 196 ILE A O 1
ATOM 1495 N N . GLU A 1 197 ? 17.808 6.680 -2.348 1.00 53.41 197 GLU A N 1
ATOM 1496 C CA . GLU A 1 197 ? 18.744 5.560 -2.479 1.00 53.41 197 GLU A CA 1
ATOM 1497 C C . GLU A 1 197 ? 18.032 4.236 -2.787 1.00 53.41 197 GLU A C 1
ATOM 1499 O O . GLU A 1 197 ? 17.128 3.812 -2.073 1.00 53.41 197 GLU A O 1
ATOM 1504 N N . GLY A 1 198 ? 18.469 3.549 -3.847 1.00 56.38 198 GLY A N 1
ATOM 1505 C CA . GLY A 1 198 ? 17.925 2.238 -4.214 1.00 56.38 198 GLY A CA 1
ATOM 1506 C C . GLY A 1 198 ? 16.536 2.278 -4.855 1.00 56.38 198 GLY A C 1
ATOM 1507 O O . GLY A 1 198 ? 15.932 1.218 -5.004 1.00 56.38 198 GLY A O 1
ATOM 1508 N N . ASP A 1 199 ? 16.059 3.461 -5.260 1.00 68.88 199 ASP A N 1
ATOM 1509 C CA . ASP A 1 199 ? 14.758 3.642 -5.898 1.00 68.88 199 ASP A CA 1
ATOM 1510 C C . ASP A 1 199 ? 14.611 2.721 -7.130 1.00 68.88 199 ASP A C 1
ATOM 1512 O O . ASP A 1 199 ? 15.308 2.908 -8.142 1.00 68.88 199 ASP A O 1
ATOM 1516 N N . PRO A 1 200 ? 13.710 1.721 -7.072 1.00 69.50 200 PRO A N 1
ATOM 1517 C CA . PRO A 1 200 ? 13.546 0.777 -8.161 1.00 69.50 200 PRO A CA 1
ATOM 1518 C C . PRO A 1 200 ? 12.970 1.446 -9.411 1.00 69.50 200 PRO A C 1
ATOM 1520 O O . PRO A 1 200 ? 13.303 1.018 -10.513 1.00 69.50 200 PRO A O 1
ATOM 1523 N N . PHE A 1 201 ? 12.157 2.499 -9.282 1.00 81.81 201 PHE A N 1
ATOM 1524 C CA . PHE A 1 201 ? 11.276 3.015 -10.330 1.00 81.81 201 PHE A CA 1
ATOM 1525 C C . PHE A 1 201 ? 12.005 3.568 -11.558 1.00 81.81 201 PHE A C 1
ATOM 1527 O O . PHE A 1 201 ? 11.547 3.356 -12.684 1.00 81.81 201 PHE A O 1
ATOM 1534 N N . VAL A 1 202 ? 13.152 4.232 -11.361 1.00 77.56 202 VAL A N 1
ATOM 1535 C CA . VAL A 1 202 ? 13.847 5.028 -12.398 1.00 77.56 202 VAL A CA 1
ATOM 1536 C C . VAL A 1 202 ? 14.171 4.219 -13.656 1.00 77.56 202 VAL A C 1
ATOM 1538 O O . VAL A 1 202 ? 14.214 4.764 -14.753 1.00 77.56 202 VAL A O 1
ATOM 1541 N N . SER A 1 203 ? 14.415 2.915 -13.518 1.00 87.88 203 SER A N 1
ATOM 1542 C CA . SER A 1 203 ? 14.795 2.067 -14.656 1.00 87.88 203 SER A CA 1
ATOM 1543 C C . SER A 1 203 ? 13.608 1.420 -15.372 1.00 87.88 203 SER A C 1
ATOM 1545 O O . SER A 1 203 ? 13.798 0.885 -16.459 1.00 87.88 203 SER A O 1
ATOM 1547 N N . PHE A 1 204 ? 12.409 1.430 -14.782 1.00 92.75 204 PHE A N 1
ATOM 1548 C CA . PHE A 1 204 ? 11.254 0.726 -15.342 1.00 92.75 204 PHE A CA 1
ATOM 1549 C C . PHE A 1 204 ? 10.424 1.609 -16.270 1.00 92.75 204 PHE A C 1
ATOM 1551 O O . PHE A 1 204 ? 10.027 1.157 -17.339 1.00 92.75 204 PHE A O 1
ATOM 1558 N N . GLY A 1 205 ? 10.161 2.856 -15.890 1.00 91.94 205 GLY A N 1
ATOM 1559 C CA . GLY A 1 205 ? 9.306 3.740 -16.675 1.00 91.94 205 GLY A CA 1
ATOM 1560 C C . GLY A 1 205 ? 9.202 5.141 -16.082 1.00 91.94 205 GLY A C 1
ATOM 1561 O O . GLY A 1 205 ? 9.866 5.443 -15.087 1.00 91.94 205 GLY A O 1
ATOM 1562 N N . PRO A 1 206 ? 8.356 6.002 -16.667 1.00 92.75 206 PRO A N 1
ATOM 1563 C CA . PRO A 1 206 ? 8.211 7.396 -16.263 1.00 92.75 206 PRO A CA 1
ATOM 1564 C C . PRO A 1 206 ? 7.361 7.533 -14.986 1.00 92.75 206 PRO A C 1
ATOM 1566 O O . PRO A 1 206 ? 6.295 8.138 -15.003 1.00 92.75 206 PRO A O 1
ATOM 1569 N N . TYR A 1 207 ? 7.821 6.967 -13.866 1.00 91.00 207 TYR A N 1
ATOM 1570 C CA . TYR A 1 207 ? 7.200 7.158 -12.545 1.00 91.00 207 TYR A CA 1
ATOM 1571 C C . TYR A 1 207 ? 7.385 8.580 -12.006 1.00 91.00 207 TYR A C 1
ATOM 1573 O O . TYR A 1 207 ? 6.621 9.007 -11.142 1.00 91.00 207 TYR A O 1
ATOM 1581 N N . PHE A 1 208 ? 8.375 9.309 -12.530 1.00 89.44 208 PHE A N 1
ATOM 1582 C CA . PHE A 1 208 ? 8.700 10.673 -12.130 1.00 89.44 208 PHE A CA 1
ATOM 1583 C C . PHE A 1 208 ? 8.702 11.636 -13.313 1.00 89.44 208 PHE A C 1
ATOM 1585 O O . PHE A 1 208 ? 9.010 11.250 -14.442 1.00 89.44 208 PHE A O 1
ATOM 1592 N N . THR A 1 209 ? 8.424 12.903 -13.027 1.00 87.25 209 THR A N 1
ATOM 1593 C CA . THR A 1 209 ? 8.445 14.027 -13.967 1.00 87.25 209 THR A CA 1
ATOM 1594 C C . THR A 1 209 ? 9.240 15.200 -13.401 1.00 87.25 209 THR A C 1
ATOM 1596 O O . THR A 1 209 ? 9.233 15.446 -12.196 1.00 87.25 209 THR A O 1
ATOM 1599 N N . GLY A 1 210 ? 9.872 15.967 -14.292 1.00 83.38 210 GLY A N 1
ATOM 1600 C CA . GLY A 1 210 ? 10.608 17.180 -13.934 1.00 83.38 210 GLY A CA 1
ATOM 1601 C C . GLY A 1 210 ? 11.966 16.926 -13.260 1.00 83.38 210 GLY A C 1
ATOM 1602 O O . GLY A 1 210 ? 12.313 15.784 -12.954 1.00 83.38 210 GLY A O 1
ATOM 1603 N N . PRO A 1 211 ? 12.761 17.992 -13.051 1.00 77.38 211 PRO A N 1
ATOM 1604 C CA . PRO A 1 211 ? 14.087 17.900 -12.434 1.00 77.38 211 PRO A CA 1
ATOM 1605 C C . PRO A 1 211 ? 14.021 17.490 -10.956 1.00 77.38 211 PRO A C 1
ATOM 1607 O O . PRO A 1 211 ? 14.903 16.780 -10.482 1.00 77.38 211 PRO A O 1
ATOM 1610 N N . ASP A 1 212 ? 12.938 17.861 -10.271 1.00 76.25 212 ASP A N 1
ATOM 1611 C CA . ASP A 1 212 ? 12.726 17.606 -8.842 1.00 76.25 212 ASP A CA 1
ATOM 1612 C C . ASP A 1 212 ? 12.078 16.236 -8.563 1.00 76.25 212 ASP A C 1
ATOM 1614 O O . ASP A 1 212 ? 11.741 15.918 -7.427 1.00 76.25 212 ASP A O 1
ATOM 1618 N N . ARG A 1 213 ? 11.926 15.398 -9.603 1.00 80.31 213 ARG A N 1
ATOM 1619 C CA . ARG A 1 213 ? 11.400 14.023 -9.532 1.00 80.31 213 ARG A CA 1
ATOM 1620 C C . ARG A 1 213 ? 10.025 13.911 -8.852 1.00 80.31 213 ARG A C 1
ATOM 1622 O O . ARG A 1 213 ? 9.788 12.990 -8.073 1.00 80.31 213 ARG A O 1
ATOM 1629 N N . HIS A 1 214 ? 9.094 14.797 -9.200 1.00 85.44 214 HIS A N 1
ATOM 1630 C CA . HIS A 1 214 ? 7.699 14.674 -8.769 1.00 85.44 214 HIS A CA 1
ATOM 1631 C C . HIS A 1 214 ? 7.073 13.388 -9.305 1.00 85.44 214 HIS A C 1
ATOM 1633 O O . HIS A 1 214 ? 7.384 12.972 -10.419 1.00 85.44 214 HIS A O 1
ATOM 1639 N N . ILE A 1 215 ? 6.168 12.777 -8.542 1.00 89.88 215 ILE A N 1
ATOM 1640 C CA . ILE A 1 215 ? 5.439 11.587 -8.992 1.00 89.88 215 ILE A CA 1
ATOM 1641 C C . ILE A 1 215 ? 4.587 11.949 -10.208 1.00 89.88 215 ILE A C 1
ATOM 1643 O O . ILE A 1 215 ? 3.801 12.893 -10.169 1.00 89.88 215 ILE A O 1
ATOM 1647 N N . ASN A 1 216 ? 4.717 11.165 -11.275 1.00 93.06 216 ASN A N 1
ATOM 1648 C CA . ASN A 1 216 ? 3.954 11.345 -12.501 1.00 93.06 216 ASN A CA 1
ATOM 1649 C C . ASN A 1 216 ? 2.506 10.867 -12.323 1.00 93.06 216 ASN A C 1
ATOM 1651 O O . ASN A 1 216 ? 2.189 9.709 -12.604 1.00 93.06 216 ASN A O 1
ATOM 1655 N N . ILE A 1 217 ? 1.630 11.747 -11.845 1.00 94.38 217 ILE A N 1
ATOM 1656 C CA . ILE A 1 217 ? 0.217 11.422 -11.604 1.00 94.38 217 ILE A CA 1
ATOM 1657 C C . ILE A 1 217 ? -0.740 12.049 -12.616 1.00 94.38 217 ILE A C 1
ATOM 1659 O O . ILE A 1 217 ? -1.868 11.582 -12.703 1.00 94.38 217 ILE A O 1
ATOM 1663 N N . ASP A 1 218 ? -0.305 13.011 -13.427 1.00 95.19 218 ASP A N 1
ATOM 1664 C CA . ASP A 1 218 ? -1.129 13.662 -14.458 1.00 95.19 218 ASP A CA 1
ATOM 1665 C C . ASP A 1 218 ? -0.416 13.849 -15.814 1.00 95.19 218 ASP A C 1
ATOM 1667 O O . ASP A 1 218 ? -1.005 14.345 -16.776 1.00 95.19 218 ASP A O 1
ATOM 1671 N N . GLY A 1 219 ? 0.841 13.411 -15.931 1.00 94.06 219 GLY A N 1
ATOM 1672 C CA . GLY A 1 219 ? 1.618 13.468 -17.166 1.00 94.06 219 GLY A CA 1
ATOM 1673 C C . GLY A 1 219 ? 1.396 12.266 -18.096 1.00 94.06 219 GLY A C 1
ATOM 1674 O O . GLY A 1 219 ? 0.574 11.380 -17.831 1.00 94.06 219 GLY A O 1
ATOM 1675 N N . PRO A 1 220 ? 2.144 12.187 -19.214 1.00 93.19 220 PRO A N 1
ATOM 1676 C CA . PRO A 1 220 ? 2.114 11.029 -20.103 1.00 93.19 220 PRO A CA 1
ATOM 1677 C C . PRO A 1 220 ? 2.388 9.731 -19.340 1.00 93.19 220 PRO A C 1
ATOM 1679 O O . PRO A 1 220 ? 3.306 9.675 -18.527 1.00 93.19 220 PRO A O 1
ATOM 1682 N N . HIS A 1 221 ? 1.618 8.681 -19.630 1.00 93.94 221 HIS A N 1
ATOM 1683 C CA . HIS A 1 221 ? 1.711 7.366 -18.978 1.00 93.94 221 HIS A CA 1
ATOM 1684 C C . HIS A 1 221 ? 1.355 7.316 -17.479 1.00 93.94 221 HIS A C 1
ATOM 1686 O O . HIS A 1 221 ? 1.511 6.259 -16.862 1.00 93.94 221 HIS A O 1
ATOM 1692 N N . SER A 1 222 ? 0.830 8.400 -16.905 1.00 95.62 222 SER A N 1
ATOM 1693 C CA . SER A 1 222 ? 0.465 8.467 -15.485 1.00 95.62 222 SER A CA 1
ATOM 1694 C C . SER A 1 222 ? -0.564 7.415 -15.055 1.00 95.62 222 SER A C 1
ATOM 1696 O O . SER A 1 222 ? -0.478 6.948 -13.927 1.00 95.62 222 SER A O 1
ATOM 1698 N N . ASP A 1 223 ? -1.467 6.953 -15.929 1.00 95.69 223 ASP A N 1
ATOM 1699 C CA . ASP A 1 223 ? -2.474 5.918 -15.618 1.00 95.69 223 ASP A CA 1
ATOM 1700 C C . ASP A 1 223 ? -1.913 4.713 -14.840 1.00 95.69 223 ASP A C 1
ATOM 1702 O O . ASP A 1 223 ? -2.509 4.254 -13.862 1.00 95.69 223 ASP A O 1
ATOM 1706 N N . GLU A 1 224 ? -0.756 4.189 -15.252 1.00 95.00 224 GLU A N 1
ATOM 1707 C CA . GLU A 1 224 ? -0.180 2.991 -14.631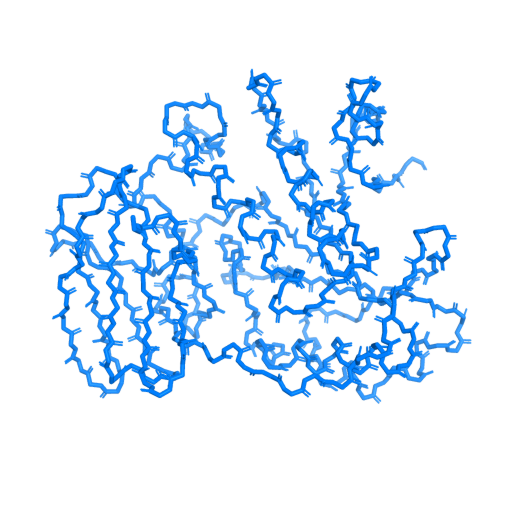 1.00 95.00 224 GLU A CA 1
ATOM 1708 C C . GLU A 1 224 ? 0.639 3.325 -13.367 1.00 95.00 224 GLU A C 1
ATOM 1710 O O . GLU A 1 224 ? 0.742 2.493 -12.462 1.00 95.00 224 GLU A O 1
ATOM 1715 N N . VAL A 1 225 ? 1.131 4.564 -13.244 1.00 94.88 225 VAL A N 1
ATOM 1716 C CA . VAL A 1 225 ? 1.716 5.105 -12.003 1.00 94.88 225 VAL A CA 1
ATOM 1717 C C . VAL A 1 225 ? 0.618 5.292 -10.952 1.00 94.88 225 VAL A C 1
ATOM 1719 O O . VAL A 1 225 ? 0.739 4.806 -9.830 1.00 94.88 225 VAL A O 1
ATOM 1722 N N . ARG A 1 226 ? -0.512 5.898 -11.328 1.00 96.38 226 ARG A N 1
ATOM 1723 C CA . ARG A 1 226 ? -1.708 6.043 -10.484 1.00 96.38 226 ARG A CA 1
ATOM 1724 C C . ARG A 1 226 ? -2.206 4.683 -10.007 1.00 96.38 226 ARG A C 1
ATOM 1726 O O . ARG A 1 226 ? -2.408 4.479 -8.809 1.00 96.38 226 ARG A O 1
ATOM 1733 N N . ARG A 1 227 ? -2.316 3.713 -10.926 1.00 95.44 227 ARG A N 1
ATOM 1734 C CA . ARG A 1 227 ? -2.672 2.325 -10.600 1.00 95.44 227 ARG A CA 1
ATOM 1735 C C . ARG A 1 227 ? -1.728 1.721 -9.563 1.00 95.44 227 ARG A C 1
ATOM 1737 O O . ARG A 1 227 ? -2.210 1.051 -8.652 1.00 95.44 227 ARG A O 1
ATOM 1744 N N . TYR A 1 228 ? -0.420 1.946 -9.684 1.00 95.12 228 TYR A N 1
ATOM 1745 C CA . TYR A 1 228 ? 0.563 1.448 -8.723 1.00 95.12 228 TYR A CA 1
ATOM 1746 C C . TYR A 1 228 ? 0.255 1.925 -7.295 1.00 95.12 228 TYR A C 1
ATOM 1748 O O . TYR A 1 228 ? 0.172 1.102 -6.380 1.00 95.12 228 TYR A O 1
ATOM 1756 N N . PHE A 1 229 ? 0.004 3.223 -7.103 1.00 95.25 229 PHE A N 1
ATOM 1757 C CA . PHE A 1 229 ? -0.305 3.762 -5.777 1.00 95.25 229 PHE A CA 1
ATOM 1758 C C . PHE A 1 229 ? -1.676 3.306 -5.258 1.00 95.25 229 PHE A C 1
ATOM 1760 O O . PHE A 1 229 ? -1.798 2.953 -4.086 1.00 95.25 229 PHE A O 1
ATOM 1767 N N . VAL A 1 230 ? -2.695 3.224 -6.121 1.00 97.31 230 VAL A N 1
ATOM 1768 C CA . VAL A 1 230 ? -4.015 2.688 -5.739 1.00 97.31 230 VAL A CA 1
ATOM 1769 C C . VAL A 1 230 ? -3.922 1.215 -5.316 1.00 97.31 230 VAL A C 1
ATOM 1771 O O . VAL A 1 230 ? -4.514 0.824 -4.310 1.00 97.31 230 VAL A O 1
ATOM 1774 N N . GLU A 1 231 ? -3.173 0.377 -6.041 1.00 96.12 231 GLU A N 1
ATOM 1775 C CA . GLU A 1 231 ? -2.976 -1.031 -5.665 1.00 96.12 231 GLU A CA 1
ATOM 1776 C C . GLU A 1 231 ? -2.151 -1.188 -4.380 1.00 96.12 231 GLU A C 1
ATOM 1778 O O . GLU A 1 231 ? -2.444 -2.090 -3.593 1.00 96.12 231 GLU A O 1
ATOM 1783 N N . SER A 1 232 ? -1.178 -0.302 -4.139 1.00 94.38 232 SER A N 1
ATOM 1784 C CA . SER A 1 232 ? -0.424 -0.249 -2.880 1.00 94.38 232 SER A CA 1
ATOM 1785 C C . SER A 1 232 ? -1.352 -0.012 -1.684 1.00 94.38 232 SER A C 1
ATOM 1787 O O . SER A 1 232 ? -1.359 -0.801 -0.739 1.00 94.38 232 SER A O 1
ATOM 1789 N N . VAL A 1 233 ? -2.222 1.002 -1.769 1.00 96.94 233 VAL A N 1
ATOM 1790 C CA . VAL A 1 233 ? -3.234 1.309 -0.743 1.00 96.94 233 VAL A CA 1
ATOM 1791 C C . VAL A 1 233 ? -4.157 0.111 -0.509 1.00 96.94 233 VAL A C 1
ATOM 1793 O O . VAL A 1 233 ? -4.303 -0.365 0.616 1.00 96.94 233 VAL A O 1
ATOM 1796 N N . LEU A 1 234 ? -4.740 -0.440 -1.579 1.00 97.50 234 LEU A N 1
ATOM 1797 C CA . LEU A 1 234 ? -5.678 -1.564 -1.482 1.00 97.50 234 LEU A CA 1
ATOM 1798 C C . LEU A 1 234 ? -5.052 -2.828 -0.891 1.00 97.50 234 LEU A C 1
ATOM 1800 O O . LEU A 1 234 ? -5.765 -3.659 -0.323 1.00 97.50 234 LEU A O 1
ATOM 1804 N N . ARG A 1 235 ? -3.739 -3.012 -1.036 1.00 95.12 235 ARG A N 1
ATOM 1805 C CA . ARG A 1 235 ? -3.053 -4.181 -0.496 1.00 95.12 235 ARG A CA 1
ATOM 1806 C C . ARG A 1 235 ? -3.113 -4.230 1.026 1.00 95.12 235 ARG A C 1
ATOM 1808 O O . ARG A 1 235 ? -3.306 -5.320 1.559 1.00 95.12 235 ARG A O 1
ATOM 1815 N N . TRP A 1 236 ? -2.966 -3.104 1.716 1.00 97.38 236 TRP A N 1
ATOM 1816 C CA . TRP A 1 236 ? -3.008 -3.072 3.182 1.00 97.38 236 TRP A CA 1
ATOM 1817 C C . TRP A 1 236 ? -4.362 -3.548 3.714 1.00 97.38 236 TRP A C 1
ATOM 1819 O O . TRP A 1 236 ? -4.423 -4.392 4.606 1.00 97.38 236 TRP A O 1
ATOM 1829 N N . PHE A 1 237 ? -5.446 -3.144 3.058 1.00 97.94 237 PHE A N 1
ATOM 1830 C CA . PHE A 1 237 ? -6.789 -3.626 3.370 1.00 97.94 237 PHE A CA 1
ATOM 1831 C C . PHE A 1 237 ? -6.982 -5.112 3.016 1.00 97.94 237 PHE A C 1
ATOM 1833 O O . PHE A 1 237 ? -7.481 -5.895 3.820 1.00 97.94 237 PHE A O 1
ATOM 1840 N N . ARG A 1 238 ? -6.550 -5.540 1.821 1.00 95.44 238 ARG A N 1
ATOM 1841 C CA . ARG A 1 238 ? -6.827 -6.891 1.290 1.00 95.44 238 ARG A CA 1
ATOM 1842 C C . ARG A 1 238 ? -5.944 -7.997 1.847 1.00 95.44 238 ARG A C 1
ATOM 1844 O O . ARG A 1 238 ? -6.421 -9.103 2.076 1.00 95.44 238 ARG A O 1
ATOM 1851 N N . GLU A 1 239 ? -4.643 -7.746 1.955 1.00 95.06 239 GLU A N 1
ATOM 1852 C CA . GLU A 1 239 ? -3.663 -8.757 2.360 1.00 95.06 239 GLU A CA 1
ATOM 1853 C C . GLU A 1 239 ? -3.412 -8.736 3.873 1.00 95.06 239 GLU A C 1
ATOM 1855 O O . GLU A 1 239 ? -3.027 -9.773 4.412 1.00 95.06 239 GLU A O 1
ATOM 1860 N N . PHE A 1 240 ? -3.623 -7.599 4.549 1.00 97.25 240 PHE A N 1
ATOM 1861 C CA . PHE A 1 240 ? -3.283 -7.408 5.967 1.00 97.25 240 PHE A CA 1
ATOM 1862 C C . PHE A 1 240 ? -4.470 -7.078 6.865 1.00 97.25 240 PHE A C 1
ATOM 1864 O O . PHE A 1 240 ? -4.262 -6.967 8.063 1.00 97.25 240 PHE A O 1
ATOM 1871 N N . HIS A 1 241 ? -5.679 -6.940 6.314 1.00 97.81 241 HIS A N 1
ATOM 1872 C CA . HIS A 1 241 ? -6.895 -6.621 7.065 1.00 97.81 241 HIS A CA 1
ATOM 1873 C C . HIS A 1 241 ? -6.809 -5.318 7.879 1.00 97.81 241 HIS A C 1
ATOM 1875 O O . HIS A 1 241 ? -7.595 -5.159 8.804 1.00 97.81 241 HIS A O 1
ATOM 1881 N N . ILE A 1 242 ? -5.918 -4.387 7.519 1.00 98.50 242 ILE A N 1
ATOM 1882 C CA . ILE A 1 242 ? -5.849 -3.056 8.141 1.00 98.50 242 ILE A CA 1
ATOM 1883 C C . ILE A 1 242 ? -7.225 -2.379 8.069 1.00 98.50 242 ILE A C 1
ATOM 1885 O O . ILE A 1 242 ? -7.937 -2.550 7.078 1.00 98.50 242 ILE A O 1
ATOM 1889 N N . ASP A 1 243 ? -7.607 -1.632 9.103 1.00 98.62 243 ASP A N 1
ATOM 1890 C CA . ASP A 1 243 ? -8.904 -0.948 9.169 1.00 98.62 243 ASP A CA 1
ATOM 1891 C C . ASP A 1 243 ? -8.803 0.504 8.695 1.00 98.62 243 ASP A C 1
ATOM 1893 O O . ASP A 1 243 ? -9.665 0.996 7.964 1.00 98.62 243 ASP A O 1
ATOM 1897 N N . THR A 1 244 ? -7.717 1.181 9.068 1.00 98.62 244 THR A N 1
ATOM 1898 C CA . THR A 1 244 ? -7.448 2.564 8.673 1.00 98.62 244 THR A CA 1
ATOM 1899 C C . THR A 1 244 ? -6.040 2.686 8.117 1.00 98.62 244 THR A C 1
ATOM 1901 O O . THR A 1 244 ? -5.080 2.272 8.762 1.00 98.62 244 THR A O 1
ATOM 1904 N N . LEU A 1 245 ? -5.910 3.261 6.924 1.00 98.31 245 LEU A N 1
ATOM 1905 C CA . LEU A 1 245 ? -4.613 3.576 6.337 1.00 98.31 245 LEU A CA 1
ATOM 1906 C C . LEU A 1 245 ? -4.399 5.086 6.370 1.00 98.31 245 LEU A C 1
ATOM 1908 O O . LEU A 1 245 ? -5.162 5.831 5.757 1.00 98.31 245 LEU A O 1
ATOM 1912 N N . ASP A 1 246 ? -3.349 5.506 7.060 1.00 96.81 246 ASP A N 1
ATOM 1913 C CA . ASP A 1 246 ? -2.800 6.850 6.981 1.00 96.81 246 ASP A CA 1
ATOM 1914 C C . ASP A 1 246 ? -1.697 6.872 5.917 1.00 96.81 246 ASP A C 1
ATOM 1916 O O . ASP A 1 246 ? -0.700 6.159 6.029 1.00 96.81 246 ASP A O 1
ATOM 1920 N N . ILE A 1 247 ? -1.907 7.640 4.847 1.00 94.44 247 ILE A N 1
ATOM 1921 C CA . ILE A 1 247 ? -0.979 7.722 3.704 1.00 94.44 247 ILE A CA 1
ATOM 1922 C C . ILE A 1 247 ? 0.074 8.828 3.850 1.00 94.44 247 ILE A C 1
ATOM 1924 O O . ILE A 1 247 ? 0.842 9.061 2.910 1.00 94.44 247 ILE A O 1
ATOM 1928 N N . GLY A 1 248 ? 0.122 9.488 5.009 1.00 92.25 248 GLY A N 1
ATOM 1929 C CA . GLY A 1 248 ? 1.100 10.521 5.320 1.00 92.25 248 GLY A CA 1
ATOM 1930 C C . GLY A 1 248 ? 0.783 11.862 4.661 1.00 92.25 248 GLY A C 1
ATOM 1931 O O . GLY A 1 248 ? -0.374 12.182 4.365 1.00 92.25 248 GLY A O 1
ATOM 1932 N N . ASN A 1 249 ? 1.826 12.667 4.456 1.00 91.00 249 ASN A N 1
ATOM 1933 C CA . ASN A 1 249 ? 1.705 14.020 3.925 1.00 91.00 249 ASN A CA 1
ATOM 1934 C C . ASN A 1 249 ? 1.356 14.023 2.425 1.00 91.00 249 ASN A C 1
ATOM 1936 O O . ASN A 1 249 ? 2.039 13.407 1.603 1.00 91.00 249 ASN A O 1
ATOM 1940 N N . ILE A 1 250 ? 0.294 14.751 2.069 1.00 92.81 250 ILE A N 1
ATOM 1941 C CA . ILE A 1 250 ? -0.201 14.894 0.692 1.00 92.81 250 ILE A CA 1
ATOM 1942 C C . ILE A 1 250 ? 0.039 16.285 0.083 1.00 92.81 250 ILE A C 1
ATOM 1944 O O . ILE A 1 250 ? -0.344 16.531 -1.062 1.00 92.81 250 ILE A O 1
ATOM 1948 N N . ASP A 1 251 ? 0.699 17.200 0.790 1.00 90.56 251 ASP A N 1
ATOM 1949 C CA . ASP A 1 251 ? 0.877 18.590 0.360 1.00 90.56 251 ASP A CA 1
ATOM 1950 C C . ASP A 1 251 ? 1.839 18.759 -0.813 1.00 90.56 251 ASP A C 1
ATOM 1952 O O . ASP A 1 251 ? 1.756 19.749 -1.541 1.00 90.56 251 ASP A O 1
ATOM 1956 N N . ALA A 1 252 ? 2.711 17.783 -1.056 1.00 85.50 252 ALA A N 1
ATOM 1957 C CA . ALA A 1 252 ? 3.564 17.768 -2.240 1.00 85.50 252 ALA A CA 1
ATOM 1958 C C . ALA A 1 252 ? 2.806 17.353 -3.516 1.00 85.50 252 ALA A C 1
ATOM 1960 O O . ALA A 1 252 ? 3.327 17.509 -4.623 1.00 85.50 252 ALA A O 1
ATOM 1961 N N . LEU A 1 253 ? 1.582 16.822 -3.395 1.00 89.31 253 LEU A N 1
ATOM 1962 C CA . LEU A 1 253 ? 0.821 16.352 -4.546 1.00 89.31 253 LEU A CA 1
ATOM 1963 C C . LEU A 1 253 ? 0.173 17.511 -5.299 1.00 89.31 253 LEU A C 1
ATOM 1965 O O . LEU A 1 253 ? -0.567 18.331 -4.739 1.00 89.31 253 LEU A O 1
ATOM 1969 N N . THR A 1 254 ? 0.415 17.509 -6.606 1.00 88.88 254 THR A N 1
ATOM 1970 C CA . THR A 1 254 ? -0.269 18.341 -7.594 1.00 88.88 254 THR A CA 1
ATOM 1971 C C . THR A 1 254 ? -0.799 17.417 -8.676 1.00 88.88 254 THR A C 1
ATOM 1973 O O . THR A 1 254 ? -0.026 16.696 -9.296 1.00 88.88 254 THR A O 1
ATOM 1976 N N . ASP A 1 255 ? -2.115 17.408 -8.858 1.00 94.06 255 ASP A N 1
ATOM 1977 C CA . ASP A 1 255 ? -2.787 16.552 -9.828 1.00 94.06 255 ASP A CA 1
ATOM 1978 C C . ASP A 1 255 ? -3.863 17.356 -10.549 1.00 94.06 255 ASP A C 1
ATOM 1980 O O . ASP A 1 255 ? -4.868 17.748 -9.948 1.00 94.06 255 ASP A O 1
ATOM 1984 N N . LEU A 1 256 ? -3.630 17.626 -11.830 1.00 93.69 256 LEU A N 1
ATOM 1985 C CA . LEU A 1 256 ? -4.552 18.377 -12.679 1.00 93.69 256 LEU A CA 1
ATOM 1986 C C . LEU A 1 256 ? -5.538 17.476 -13.431 1.00 93.69 256 LEU A C 1
ATOM 1988 O O . LEU A 1 256 ? -6.308 17.958 -14.268 1.00 93.69 256 LEU A O 1
ATOM 1992 N N . SER A 1 257 ? -5.540 16.173 -13.143 1.00 95.56 257 SER A N 1
ATOM 1993 C CA . SER A 1 257 ? -6.490 15.236 -13.731 1.00 95.56 257 SER A CA 1
ATOM 1994 C C . SER A 1 257 ? -7.928 15.609 -13.343 1.00 95.56 257 SER A C 1
ATOM 1996 O O . SER A 1 257 ? -8.175 15.991 -12.197 1.00 95.56 257 SER A O 1
ATOM 1998 N N . PRO A 1 258 ? -8.924 15.411 -14.234 1.00 93.62 258 PRO A N 1
ATOM 1999 C CA . PRO A 1 258 ? -10.338 15.658 -13.918 1.00 93.62 258 PRO A CA 1
ATOM 2000 C C . PRO A 1 258 ? -10.832 14.906 -12.680 1.00 93.62 258 PRO A C 1
ATOM 2002 O O . PRO A 1 258 ? -11.805 15.307 -12.048 1.00 93.62 258 PRO A O 1
ATOM 2005 N N . LYS A 1 259 ? -10.162 13.797 -12.368 1.00 94.75 259 LYS A N 1
ATOM 2006 C CA . LYS A 1 259 ? -10.335 13.028 -11.153 1.00 94.75 259 LYS A CA 1
ATOM 2007 C C . LYS A 1 259 ? -8.974 12.886 -10.474 1.00 94.75 259 LYS A C 1
ATOM 2009 O O . LYS A 1 259 ? -8.151 12.127 -10.983 1.00 94.75 259 LYS A O 1
ATOM 2014 N N . PRO A 1 260 ? -8.707 13.591 -9.367 1.00 96.31 260 PRO A N 1
ATOM 2015 C CA . PRO A 1 260 ? -7.421 13.500 -8.685 1.00 96.31 260 PRO A CA 1
ATOM 2016 C C . PRO A 1 260 ? -7.145 12.102 -8.108 1.00 96.31 260 PRO A C 1
ATOM 2018 O O . PRO A 1 260 ? -8.069 11.361 -7.771 1.00 96.31 260 PRO A O 1
ATOM 2021 N N . LEU A 1 261 ? -5.870 11.741 -7.947 1.00 97.50 261 LEU A N 1
ATOM 2022 C CA . LEU A 1 261 ? -5.412 10.431 -7.474 1.00 97.50 261 LEU A CA 1
ATOM 2023 C C . LEU A 1 261 ? -5.989 10.107 -6.099 1.00 97.50 261 LEU A C 1
ATOM 2025 O O . LEU A 1 261 ? -6.426 8.985 -5.859 1.00 97.50 261 LEU A O 1
ATOM 2029 N N . LEU A 1 262 ? -6.053 11.105 -5.217 1.00 97.75 262 LEU A N 1
ATOM 2030 C CA . LEU A 1 262 ? -6.653 10.955 -3.894 1.00 97.75 262 LEU A CA 1
ATOM 2031 C C . LEU A 1 262 ? -8.142 10.576 -3.979 1.00 97.75 262 LEU A C 1
ATOM 2033 O O . LEU A 1 262 ? -8.608 9.755 -3.192 1.00 97.75 262 LEU A O 1
ATOM 2037 N N . GLU A 1 263 ? -8.880 11.092 -4.971 1.00 97.88 263 GLU A N 1
ATOM 2038 C CA . GLU A 1 263 ? -10.279 10.709 -5.208 1.00 97.88 263 GLU A CA 1
ATOM 2039 C C . GLU A 1 263 ? -10.379 9.290 -5.798 1.00 97.88 263 GLU A C 1
ATOM 2041 O O . GLU A 1 263 ? -11.305 8.527 -5.514 1.00 97.88 263 GLU A O 1
ATOM 2046 N N . GLU A 1 264 ? -9.424 8.892 -6.641 1.00 98.00 264 GLU A N 1
ATOM 2047 C CA . GLU A 1 264 ? -9.348 7.512 -7.124 1.00 98.00 264 GLU A CA 1
ATOM 2048 C C . GLU A 1 264 ? -9.089 6.517 -5.993 1.00 98.00 264 GLU A C 1
ATOM 2050 O O . GLU A 1 264 ? -9.765 5.482 -5.936 1.00 98.00 264 GLU A O 1
ATOM 2055 N N . MET A 1 265 ? -8.162 6.845 -5.091 1.00 98.38 265 MET A N 1
ATOM 2056 C CA . MET A 1 265 ? -7.844 6.058 -3.903 1.00 98.38 265 MET A CA 1
ATOM 2057 C C . MET A 1 265 ? -9.045 5.955 -2.969 1.00 98.38 265 MET A C 1
ATOM 2059 O O . MET A 1 265 ? -9.455 4.841 -2.646 1.00 98.38 265 MET A O 1
ATOM 2063 N N . SER A 1 266 ? -9.664 7.079 -2.596 1.00 98.31 266 SER A N 1
ATOM 2064 C CA . SER A 1 266 ? -10.807 7.083 -1.678 1.00 98.31 266 SER A CA 1
ATOM 2065 C C . SER A 1 266 ? -11.977 6.259 -2.219 1.00 98.31 266 SER A C 1
ATOM 2067 O O . SER A 1 266 ? -12.545 5.421 -1.517 1.00 98.31 266 SER A O 1
ATOM 2069 N N . ARG A 1 267 ? -12.292 6.387 -3.515 1.00 98.12 267 ARG A N 1
ATOM 2070 C CA . ARG A 1 267 ? -13.320 5.557 -4.164 1.00 98.12 267 ARG A CA 1
ATOM 2071 C C . ARG A 1 267 ? -12.937 4.087 -4.224 1.00 98.12 267 ARG A C 1
ATOM 2073 O O . ARG A 1 267 ? -13.814 3.226 -4.165 1.00 98.12 267 ARG A O 1
ATOM 2080 N N . ALA A 1 268 ? -11.657 3.774 -4.407 1.00 98.31 268 ALA A N 1
ATOM 2081 C CA . ALA A 1 268 ? -11.190 2.396 -4.397 1.00 98.31 268 ALA A CA 1
ATOM 2082 C C . ALA A 1 268 ? -11.340 1.766 -3.008 1.00 98.31 268 ALA A C 1
ATOM 2084 O O . ALA A 1 268 ? -11.851 0.649 -2.923 1.00 98.31 268 ALA A O 1
ATOM 2085 N N . VAL A 1 269 ? -10.981 2.496 -1.950 1.00 98.56 269 VAL A N 1
ATOM 2086 C CA . VAL A 1 269 ? -11.164 2.070 -0.555 1.00 98.56 269 VAL A CA 1
ATOM 2087 C C . VAL A 1 269 ? -12.648 1.920 -0.221 1.00 98.56 269 VAL A C 1
ATOM 2089 O O . VAL A 1 269 ? -13.031 0.891 0.324 1.00 98.56 269 VAL A O 1
ATOM 2092 N N . ARG A 1 270 ? -13.517 2.849 -0.649 1.00 98.12 270 ARG A N 1
ATOM 2093 C CA . ARG A 1 270 ? -14.972 2.732 -0.435 1.00 98.12 270 ARG A CA 1
ATOM 2094 C C . ARG A 1 270 ? -15.565 1.473 -1.057 1.00 98.12 270 ARG A C 1
ATOM 2096 O O . ARG A 1 270 ? -16.295 0.747 -0.393 1.00 98.12 270 ARG A O 1
ATOM 2103 N N . ARG A 1 271 ? -15.212 1.183 -2.314 1.00 98.31 271 ARG A N 1
ATOM 2104 C CA . ARG A 1 271 ? -15.642 -0.055 -2.985 1.00 98.31 271 ARG A CA 1
ATOM 2105 C C . ARG A 1 271 ? -15.128 -1.295 -2.266 1.00 98.31 271 ARG A C 1
ATOM 2107 O O . ARG A 1 271 ? -15.813 -2.311 -2.240 1.00 98.31 271 ARG A O 1
ATOM 2114 N N . GLU A 1 272 ? -13.915 -1.239 -1.723 1.00 98.25 272 GLU A N 1
ATOM 2115 C CA . GLU A 1 272 ? -13.355 -2.345 -0.952 1.00 98.25 272 GLU A CA 1
ATOM 2116 C C . GLU A 1 272 ? -14.113 -2.548 0.365 1.00 98.25 272 GLU A C 1
ATOM 2118 O O . GLU A 1 272 ? -14.476 -3.683 0.660 1.00 98.25 272 GLU A O 1
ATOM 2123 N N . ALA A 1 273 ? -14.429 -1.466 1.084 1.00 98.00 273 ALA A N 1
ATOM 2124 C CA . ALA A 1 273 ? -15.227 -1.475 2.311 1.00 98.00 273 ALA A CA 1
ATOM 2125 C C . ALA A 1 273 ? -16.618 -2.088 2.082 1.00 98.00 273 ALA A C 1
ATOM 2127 O O . ALA A 1 273 ? -17.033 -2.999 2.798 1.00 98.00 273 ALA A O 1
ATOM 2128 N N . GLU A 1 274 ? -17.310 -1.658 1.020 1.00 97.81 274 GLU A N 1
ATOM 2129 C CA . GLU A 1 274 ? -18.600 -2.218 0.595 1.00 97.81 274 GLU A CA 1
ATOM 2130 C C . GLU A 1 274 ? -18.490 -3.710 0.255 1.00 97.81 274 GLU A C 1
ATOM 2132 O O . GLU A 1 274 ? -19.329 -4.511 0.665 1.00 97.81 274 GLU A O 1
ATOM 2137 N N . ARG A 1 275 ? -17.430 -4.105 -0.465 1.00 97.12 275 ARG A N 1
ATOM 2138 C CA . ARG A 1 275 ? -17.194 -5.495 -0.882 1.00 97.12 275 ARG A CA 1
ATOM 2139 C C . ARG A 1 275 ? -17.030 -6.442 0.307 1.00 97.12 275 ARG A C 1
ATOM 2141 O O . ARG A 1 275 ? -17.434 -7.600 0.202 1.00 97.12 275 ARG A O 1
ATOM 2148 N N . ILE A 1 276 ? -16.390 -5.991 1.386 1.00 95.69 276 ILE A N 1
ATOM 2149 C CA . ILE A 1 276 ? -16.159 -6.803 2.592 1.00 95.69 276 ILE A CA 1
ATOM 2150 C C . ILE A 1 276 ? -17.185 -6.552 3.701 1.00 95.69 276 ILE A C 1
ATOM 2152 O O . ILE A 1 276 ? -17.105 -7.207 4.733 1.00 95.69 276 ILE A O 1
ATOM 2156 N N . ALA A 1 277 ? -18.134 -5.633 3.488 1.00 95.69 277 ALA A N 1
ATOM 2157 C CA . ALA A 1 277 ? -19.125 -5.204 4.474 1.00 95.69 277 ALA A CA 1
ATOM 2158 C C . ALA A 1 277 ? -18.503 -4.775 5.821 1.00 95.69 277 ALA A C 1
ATOM 2160 O O . ALA A 1 277 ? -19.032 -5.086 6.887 1.00 95.69 277 ALA A O 1
ATOM 2161 N N . ARG A 1 278 ? -17.378 -4.051 5.762 1.00 95.38 278 ARG A N 1
ATOM 2162 C CA . ARG A 1 278 ? -16.632 -3.549 6.926 1.00 95.38 278 ARG A CA 1
ATOM 2163 C C . ARG A 1 278 ? -16.199 -2.103 6.673 1.00 95.38 278 ARG A C 1
ATOM 2165 O O . ARG A 1 278 ? -15.783 -1.817 5.548 1.00 95.38 278 ARG A O 1
ATOM 2172 N N . PRO A 1 279 ? -16.274 -1.189 7.657 1.00 97.12 279 PRO A N 1
ATOM 2173 C CA . PRO A 1 279 ? -15.723 0.148 7.504 1.00 97.12 279 PRO A CA 1
ATOM 2174 C C . PRO A 1 279 ? -14.211 0.060 7.276 1.00 97.12 279 PRO A C 1
ATOM 2176 O O . PRO A 1 279 ? -13.503 -0.606 8.028 1.00 97.12 279 PRO A O 1
ATOM 2179 N N . LEU A 1 280 ? -13.744 0.724 6.221 1.00 98.50 280 LEU A N 1
ATOM 2180 C CA . LEU A 1 280 ? -12.332 0.970 5.953 1.00 98.50 280 LEU A CA 1
ATOM 2181 C C . LEU A 1 280 ? -12.160 2.469 5.768 1.00 98.50 280 LEU A C 1
ATOM 2183 O O . LEU A 1 280 ? -12.976 3.081 5.071 1.00 98.50 280 LEU A O 1
ATOM 2187 N N . HIS A 1 281 ? -11.103 3.028 6.347 1.00 98.50 281 HIS A N 1
ATOM 2188 C CA . HIS A 1 281 ? -10.881 4.471 6.332 1.00 98.50 281 HIS A CA 1
ATOM 2189 C C . HIS A 1 281 ? -9.534 4.821 5.705 1.00 98.50 281 HIS A C 1
ATOM 2191 O O . HIS A 1 281 ? -8.522 4.174 5.978 1.00 98.50 281 HIS A O 1
ATOM 2197 N N . LEU A 1 282 ? -9.523 5.856 4.870 1.00 98.50 282 LEU A N 1
ATOM 2198 C CA . LEU A 1 282 ? -8.320 6.433 4.279 1.00 98.50 282 LEU A CA 1
ATOM 2199 C C . LEU A 1 282 ? -8.124 7.848 4.828 1.00 98.50 282 LEU A C 1
ATOM 2201 O O . LEU A 1 282 ? -8.957 8.725 4.587 1.00 98.50 282 LEU A O 1
ATOM 2205 N N . VAL A 1 283 ? -7.027 8.060 5.551 1.00 97.81 283 VAL A N 1
ATOM 2206 C CA . VAL A 1 283 ? -6.695 9.337 6.200 1.00 97.81 283 VAL A CA 1
ATOM 2207 C C . VAL A 1 283 ? -5.346 9.857 5.707 1.00 97.81 283 VAL A C 1
ATOM 2209 O O . VAL A 1 283 ? -4.558 9.098 5.142 1.00 97.81 283 VAL A O 1
ATOM 2212 N N . ALA A 1 284 ? -5.098 11.156 5.866 1.00 96.31 284 ALA A N 1
ATOM 2213 C CA . ALA A 1 284 ? -3.865 11.804 5.414 1.00 96.31 284 ALA A CA 1
ATOM 2214 C C . ALA A 1 284 ? -3.509 13.029 6.273 1.00 96.31 284 ALA A C 1
ATOM 2216 O O . ALA A 1 284 ? -4.317 13.489 7.083 1.00 96.31 284 ALA A O 1
ATOM 2217 N N . HIS A 1 285 ? -2.318 13.584 6.052 1.00 94.62 285 HIS A N 1
ATOM 2218 C CA . HIS A 1 285 ? -1.840 14.831 6.663 1.00 94.62 285 HIS A CA 1
ATOM 2219 C C . HIS A 1 285 ? -1.815 15.945 5.617 1.00 94.62 285 HIS A C 1
ATOM 2221 O O . HIS A 1 285 ? -1.358 15.722 4.493 1.00 94.62 285 HIS A O 1
ATOM 2227 N N . SER A 1 286 ? -2.302 17.135 5.968 1.00 93.44 286 SER A N 1
ATOM 2228 C CA . SER A 1 286 ? -2.237 18.310 5.095 1.00 93.44 286 SER A CA 1
ATOM 2229 C C . SER A 1 286 ? -2.323 19.602 5.898 1.00 93.44 286 SER A C 1
ATOM 2231 O O . SER A 1 286 ? -3.281 19.795 6.643 1.00 93.44 286 SER A O 1
ATOM 2233 N N . ASP A 1 287 ? -1.402 20.525 5.640 1.00 91.69 287 ASP A N 1
ATOM 2234 C CA . ASP A 1 287 ? -1.369 21.861 6.250 1.00 91.69 287 ASP A CA 1
ATOM 2235 C C . ASP A 1 287 ? -2.216 22.881 5.461 1.00 91.69 287 ASP A C 1
ATOM 2237 O O . ASP A 1 287 ? -2.235 24.080 5.743 1.00 91.69 287 ASP A O 1
ATOM 2241 N N . ARG A 1 288 ? -2.922 22.433 4.413 1.00 88.88 288 ARG A N 1
ATOM 2242 C CA . ARG A 1 288 ? -3.678 23.317 3.509 1.00 88.88 288 ARG A CA 1
ATOM 2243 C C . ARG A 1 288 ? -4.989 23.821 4.106 1.00 88.88 288 ARG A C 1
ATOM 2245 O O . ARG A 1 288 ? -5.584 24.730 3.524 1.00 88.88 288 ARG A O 1
ATOM 2252 N N . ASN A 1 289 ? -5.479 23.207 5.187 1.00 88.69 289 ASN A N 1
ATOM 2253 C CA . ASN A 1 289 ? -6.802 23.482 5.759 1.00 88.69 289 ASN A CA 1
ATOM 2254 C C . ASN A 1 289 ? -7.926 23.494 4.695 1.00 88.69 289 ASN A C 1
ATOM 2256 O O . ASN A 1 289 ? -8.868 24.288 4.753 1.00 88.69 289 ASN A O 1
ATOM 2260 N N . ASP A 1 290 ? -7.824 22.608 3.692 1.00 93.69 290 ASP A N 1
ATOM 2261 C CA . ASP A 1 290 ? -8.758 22.525 2.565 1.00 93.69 290 ASP A CA 1
ATOM 2262 C C . ASP A 1 290 ? -9.880 21.506 2.850 1.00 93.69 290 ASP A C 1
ATOM 2264 O O . ASP A 1 290 ? -9.661 20.293 2.747 1.00 93.69 290 ASP A O 1
ATOM 2268 N N . PRO A 1 291 ? -11.123 21.950 3.125 1.00 94.06 291 PRO A N 1
ATOM 2269 C CA . PRO A 1 291 ? -12.221 21.040 3.433 1.00 94.06 291 PRO A CA 1
ATOM 2270 C C . PRO A 1 291 ? -12.624 20.160 2.243 1.00 94.06 291 PRO A C 1
ATOM 2272 O O . PRO A 1 291 ? -13.324 19.166 2.437 1.00 94.06 291 PRO A O 1
ATOM 2275 N N . ARG A 1 292 ? -12.214 20.482 1.005 1.00 95.75 292 ARG A N 1
ATOM 2276 C CA . ARG A 1 292 ? -12.494 19.623 -0.157 1.00 95.75 292 ARG A CA 1
ATOM 2277 C C . ARG A 1 292 ? -11.881 18.237 0.004 1.00 95.75 292 ARG A C 1
ATOM 2279 O O . ARG A 1 292 ? -12.439 17.290 -0.536 1.00 95.75 292 ARG A O 1
ATOM 2286 N N . LEU A 1 293 ? -10.787 18.101 0.753 1.00 96.44 293 LEU A N 1
ATOM 2287 C CA . LEU A 1 293 ? -10.104 16.825 0.968 1.00 96.44 293 LEU A CA 1
ATOM 2288 C C . LEU A 1 293 ? -11.004 15.778 1.654 1.00 96.44 293 LEU A C 1
ATOM 2290 O O . LEU A 1 293 ? -10.965 14.609 1.279 1.00 96.44 293 LEU A O 1
ATOM 2294 N N . ILE A 1 294 ? -11.872 16.202 2.578 1.00 96.44 294 ILE A N 1
ATOM 2295 C CA . ILE A 1 294 ? -12.772 15.313 3.343 1.00 96.44 294 ILE A CA 1
ATOM 2296 C C . ILE A 1 294 ? -14.244 15.391 2.917 1.00 96.44 294 ILE A C 1
ATOM 2298 O O . ILE A 1 294 ? -15.070 14.580 3.329 1.00 96.44 294 ILE A O 1
ATOM 2302 N N . ARG A 1 295 ? -14.619 16.377 2.091 1.00 97.00 295 ARG A N 1
ATOM 2303 C CA . ARG A 1 295 ? -15.987 16.470 1.562 1.00 97.00 295 ARG A CA 1
ATOM 2304 C C . ARG A 1 295 ? -16.312 15.280 0.664 1.00 97.00 295 ARG A C 1
ATOM 2306 O O . ARG A 1 295 ? -15.449 14.747 -0.031 1.00 97.00 295 ARG A O 1
ATOM 2313 N N . ARG A 1 296 ? -17.595 14.925 0.631 1.00 95.75 296 ARG A N 1
ATOM 2314 C CA . ARG A 1 296 ? -18.128 13.879 -0.245 1.00 95.75 296 ARG A CA 1
ATOM 2315 C C . ARG A 1 296 ? -17.942 14.242 -1.717 1.00 95.75 296 ARG A C 1
ATOM 2317 O O . ARG A 1 296 ? -17.951 15.420 -2.081 1.00 95.75 296 ARG A O 1
ATOM 2324 N N . TRP A 1 297 ? -17.843 13.228 -2.569 1.00 95.56 297 TRP A N 1
ATOM 2325 C CA . TRP A 1 297 ? -17.660 13.420 -4.010 1.00 95.56 297 TRP A CA 1
ATOM 2326 C C . TRP A 1 297 ? -18.838 14.144 -4.660 1.00 95.56 297 TRP A C 1
ATOM 2328 O O . TRP A 1 297 ? -18.645 14.954 -5.561 1.00 95.56 297 TRP A O 1
ATOM 2338 N N . GLU A 1 298 ? -20.055 13.876 -4.187 1.00 94.00 298 GLU A N 1
ATOM 2339 C CA . GLU A 1 298 ? -21.291 14.498 -4.672 1.00 94.00 298 GLU A CA 1
ATOM 2340 C C . GLU A 1 298 ? -21.308 16.012 -4.418 1.00 94.00 298 GLU A C 1
ATOM 2342 O O . GLU A 1 298 ? -21.941 16.756 -5.164 1.00 94.00 298 GLU A O 1
ATOM 2347 N N . ASP A 1 299 ? -20.559 16.463 -3.408 1.00 94.75 299 ASP A N 1
ATOM 2348 C CA . ASP A 1 299 ? -20.403 17.868 -3.025 1.00 94.75 299 ASP A CA 1
ATOM 2349 C C . ASP A 1 299 ? -19.107 18.487 -3.603 1.00 94.75 299 ASP A C 1
ATOM 2351 O O . ASP A 1 299 ? -18.682 19.566 -3.181 1.00 94.75 299 ASP A O 1
ATOM 2355 N N . GLY A 1 300 ? -18.450 17.803 -4.551 1.00 92.44 300 GLY A N 1
ATOM 2356 C CA . GLY A 1 300 ? -17.211 18.251 -5.198 1.00 92.44 300 GLY A CA 1
ATOM 2357 C C . GLY A 1 300 ? -15.939 18.056 -4.365 1.00 92.44 300 GLY A C 1
ATOM 2358 O O . GLY A 1 300 ? -14.952 18.757 -4.591 1.00 92.44 300 GLY A O 1
ATOM 2359 N N . GLY A 1 301 ? -15.963 17.159 -3.376 1.00 96.19 301 GLY A N 1
ATOM 2360 C CA . GLY A 1 301 ? -14.797 16.799 -2.570 1.00 96.19 301 GLY A CA 1
ATOM 2361 C C . GLY A 1 301 ? -14.041 15.559 -3.059 1.00 96.19 301 GLY A C 1
ATOM 2362 O O . GLY A 1 301 ? -14.445 14.879 -3.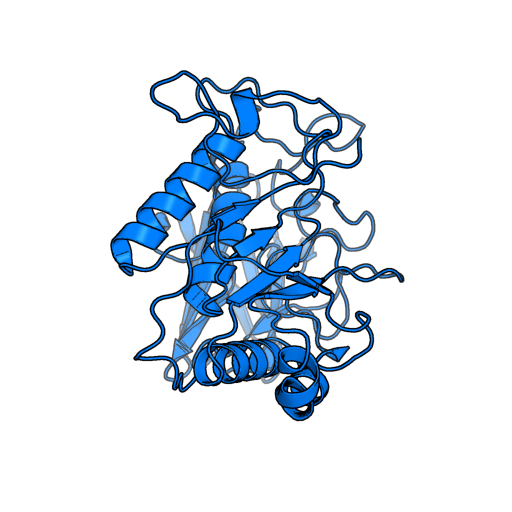999 1.00 96.19 301 GLY A O 1
ATOM 2363 N N . ILE A 1 302 ? -12.934 15.262 -2.382 1.00 97.31 302 ILE A N 1
ATOM 2364 C CA . ILE A 1 302 ? -12.039 14.121 -2.626 1.00 97.31 302 ILE A CA 1
ATOM 2365 C C . ILE A 1 302 ? -12.492 12.868 -1.865 1.00 97.31 302 ILE A C 1
ATOM 2367 O O . ILE A 1 302 ? -12.225 11.748 -2.307 1.00 97.31 302 ILE A O 1
ATOM 2371 N N . GLY A 1 303 ? -13.204 13.036 -0.749 1.00 97.19 303 GLY A N 1
ATOM 2372 C CA . GLY A 1 303 ? -13.779 11.951 0.043 1.00 97.19 303 GLY A CA 1
ATOM 2373 C C . GLY A 1 303 ? -12.775 11.125 0.847 1.00 97.19 303 GLY A C 1
ATOM 2374 O O . GLY A 1 303 ? -13.000 9.927 1.001 1.00 97.19 303 GLY A O 1
ATOM 2375 N N . LEU A 1 304 ? -11.676 11.722 1.326 1.00 97.81 304 LEU A N 1
ATOM 2376 C CA . LEU A 1 304 ? -10.904 11.128 2.426 1.00 97.81 304 LEU A CA 1
ATOM 2377 C C . LEU A 1 304 ? -11.769 11.088 3.693 1.00 97.81 304 LEU A C 1
ATOM 2379 O O . LEU A 1 304 ? -12.624 11.952 3.886 1.00 97.81 304 LEU A O 1
ATOM 2383 N N . ASP A 1 305 ? -11.553 10.096 4.552 1.00 97.62 305 ASP A N 1
ATOM 2384 C CA . ASP A 1 305 ? -12.399 9.883 5.733 1.00 97.62 305 ASP A CA 1
ATOM 2385 C C . ASP A 1 305 ? -12.080 10.870 6.863 1.00 97.62 305 ASP A C 1
ATOM 2387 O O . ASP A 1 305 ? -12.978 11.302 7.585 1.00 97.62 305 ASP A O 1
ATOM 2391 N N . ALA A 1 306 ? -10.810 11.262 6.990 1.00 96.25 306 ALA A N 1
ATOM 2392 C CA . ALA A 1 306 ? -10.358 12.316 7.890 1.00 96.25 306 ALA A CA 1
ATOM 2393 C C . ALA A 1 306 ? -8.987 12.865 7.476 1.00 96.25 306 ALA A C 1
ATOM 2395 O O . ALA A 1 306 ? -8.275 12.278 6.657 1.00 96.25 306 ALA A O 1
ATOM 2396 N N . LEU A 1 307 ? -8.629 13.992 8.087 1.00 95.62 307 LEU A N 1
ATOM 2397 C CA . LEU A 1 307 ? -7.289 14.560 8.063 1.00 95.62 307 LEU A CA 1
ATOM 2398 C C . LEU A 1 307 ? -6.790 14.746 9.489 1.00 95.62 307 LEU A C 1
ATOM 2400 O O . LEU A 1 307 ? -7.581 15.030 10.392 1.00 95.62 307 LEU A O 1
ATOM 2404 N N . TRP A 1 308 ? -5.480 14.639 9.664 1.00 93.12 308 TRP A N 1
ATOM 2405 C CA . TRP A 1 308 ? -4.825 15.152 10.858 1.00 93.12 308 TRP A CA 1
ATOM 2406 C C . TRP A 1 308 ? -4.955 16.674 10.903 1.00 93.12 308 TRP A C 1
ATOM 2408 O O . TRP A 1 308 ? -4.795 17.343 9.884 1.00 93.12 308 TRP A O 1
ATOM 2418 N N . ASN A 1 309 ? -5.283 17.200 12.081 1.00 89.81 309 ASN A N 1
ATOM 2419 C CA . ASN A 1 309 ? -5.365 18.632 12.333 1.00 89.81 309 ASN A CA 1
ATOM 2420 C C . ASN A 1 309 ? -4.334 19.001 13.406 1.00 89.81 309 ASN A C 1
ATOM 2422 O O . ASN A 1 309 ? -4.407 18.479 14.520 1.00 89.81 309 ASN A O 1
ATOM 2426 N N . HIS A 1 310 ? -3.380 19.858 13.048 1.00 82.44 310 HIS A N 1
ATOM 2427 C CA . HIS A 1 310 ? -2.288 20.305 13.916 1.00 82.44 310 HIS A CA 1
ATOM 2428 C C . HIS A 1 310 ? -2.483 21.730 14.469 1.00 82.44 310 HIS A C 1
ATOM 2430 O O . HIS A 1 310 ? -1.612 22.200 15.202 1.00 82.44 310 HIS A O 1
ATOM 2436 N N . ASP A 1 311 ? -3.596 22.391 14.123 1.00 79.75 311 ASP A N 1
ATOM 2437 C CA . ASP A 1 311 ? -3.948 23.748 14.573 1.00 79.75 311 ASP A CA 1
ATOM 2438 C C . ASP A 1 311 ? -4.325 23.838 16.066 1.00 79.75 311 ASP A C 1
ATOM 2440 O O . ASP A 1 311 ? -4.893 22.867 16.624 1.00 79.75 311 ASP A O 1
#

Radius of gyration: 19.37 Å; chains: 1; bounding box: 43×49×55 Å